Protein AF-A0A671NIQ5-F1 (afdb_monomer)

Foldseek 3Di:
DQQVVLLVLLVVLQVLLVVLVVQLVVLVVVVVVCVVPPDDDPCSVVSNVVSVVSNVSSVVSNVLSVLSNCCVVVVDPVSVVVSVVVVVVVVVVVVVVVVCVVVCPVVCCVVVVVVLVVQLVCCLEPQVPPPVVVVVVLVLCVVVLFDEQAFQVSPCNHPCCVVPVATRCSLADDDPDGHHPVRSVVRPGDHSDPVSVVVVVVVD

pLDDT: mean 78.78, std 14.05, range [35.41, 96.38]

Solvent-accessible surface area (backbone atoms only — not comparable to full-atom values): 10764 Å² total; per-residue (Å²): 108,68,46,60,55,21,44,50,40,20,53,52,11,46,50,40,23,51,50,13,48,49,54,44,49,60,47,55,55,52,48,67,63,44,73,80,44,100,74,78,67,82,65,61,57,59,60,47,52,53,21,53,48,34,31,52,53,9,48,50,36,24,51,53,12,46,40,39,29,52,18,59,74,64,70,34,65,69,42,44,49,50,45,50,51,53,52,51,51,51,52,53,52,50,52,49,51,50,51,49,55,63,67,35,66,82,63,42,57,69,59,46,51,54,51,47,54,52,51,34,48,48,40,21,69,33,29,61,67,35,69,69,60,32,49,53,49,52,50,49,24,62,73,71,61,10,21,44,68,77,32,66,69,35,40,65,80,5,51,37,24,74,73,64,70,33,53,64,60,65,35,31,94,79,64,98,55,84,30,31,71,69,50,30,68,70,40,89,59,49,42,63,37,73,69,59,58,52,56,57,67,74,75,111

Structure (mmCIF, N/CA/C/O backbone):
data_AF-A0A671NIQ5-F1
#
_entry.id   AF-A0A671NIQ5-F1
#
loop_
_atom_site.group_PDB
_atom_site.id
_atom_site.type_symbol
_atom_site.label_atom_id
_atom_site.label_alt_id
_atom_site.label_comp_id
_atom_site.label_asym_id
_atom_site.label_entity_id
_atom_site.label_seq_id
_atom_site.pdbx_PDB_ins_code
_atom_site.Cartn_x
_atom_site.Cartn_y
_atom_site.Cartn_z
_atom_site.occupancy
_atom_site.B_iso_or_equiv
_atom_site.auth_seq_id
_atom_site.auth_comp_id
_atom_site.auth_asym_id
_atom_site.auth_atom_id
_atom_site.pdbx_PDB_model_num
ATOM 1 N N . MET A 1 1 ? -28.231 1.193 12.795 1.00 76.88 1 MET A N 1
ATOM 2 C CA . MET A 1 1 ? -27.163 1.749 11.932 1.00 76.88 1 MET A CA 1
ATOM 3 C C . MET A 1 1 ? -25.766 1.404 12.437 1.00 76.88 1 MET A C 1
ATOM 5 O O . MET A 1 1 ? -25.066 0.707 11.720 1.00 76.88 1 MET A O 1
ATOM 9 N N . MET A 1 2 ? -25.389 1.772 13.672 1.00 80.06 2 MET A N 1
ATOM 10 C CA . MET A 1 2 ? -24.069 1.446 14.257 1.00 80.06 2 MET A CA 1
ATOM 11 C C . MET A 1 2 ? -23.709 -0.050 14.191 1.00 80.06 2 MET A C 1
ATOM 13 O O . MET A 1 2 ? -22.607 -0.390 13.781 1.00 80.06 2 MET A O 1
ATOM 17 N N . PHE A 1 3 ? -24.638 -0.946 14.544 1.00 82.50 3 PHE A N 1
ATOM 18 C CA . PHE A 1 3 ? -24.402 -2.396 14.506 1.00 82.50 3 PHE A CA 1
ATOM 19 C C . PHE A 1 3 ? -24.079 -2.913 13.095 1.00 82.50 3 PHE A C 1
ATOM 21 O O . PHE A 1 3 ? -23.108 -3.632 12.911 1.00 82.50 3 PHE A O 1
ATOM 28 N N . VAL A 1 4 ? -24.858 -2.497 12.090 1.00 87.50 4 VAL A N 1
ATOM 29 C CA . VAL A 1 4 ? -24.679 -2.936 10.697 1.00 87.50 4 VAL A CA 1
ATOM 30 C C . VAL A 1 4 ? -23.349 -2.434 10.140 1.00 87.50 4 VAL A C 1
ATOM 32 O O . VAL A 1 4 ? -22.595 -3.213 9.573 1.00 87.50 4 VAL A O 1
ATOM 35 N N . PHE A 1 5 ? -23.025 -1.157 10.356 1.00 87.62 5 PHE A N 1
ATOM 36 C CA . PHE A 1 5 ? -21.774 -0.567 9.879 1.00 87.62 5 PHE A CA 1
ATOM 37 C C . PHE A 1 5 ? -20.538 -1.225 10.515 1.00 87.62 5 PHE A C 1
ATOM 39 O O . PHE A 1 5 ? -19.637 -1.658 9.802 1.00 87.62 5 PHE A O 1
ATOM 46 N N . ASN A 1 6 ? -20.525 -1.388 11.844 1.00 87.94 6 ASN A N 1
ATOM 47 C CA . ASN A 1 6 ? -19.428 -2.076 12.534 1.00 87.94 6 ASN A CA 1
ATOM 48 C C . ASN A 1 6 ? -19.349 -3.567 12.164 1.00 87.94 6 ASN A C 1
ATOM 50 O O . ASN A 1 6 ? -18.254 -4.119 12.091 1.00 87.94 6 ASN A O 1
ATOM 54 N N . GLY A 1 7 ? -20.488 -4.206 11.877 1.00 89.38 7 GLY A N 1
ATOM 55 C CA . GLY A 1 7 ? -20.540 -5.573 11.360 1.00 89.38 7 GLY A CA 1
ATOM 56 C C . GLY A 1 7 ? -19.896 -5.709 9.978 1.00 89.38 7 GLY A C 1
ATOM 57 O O . GLY A 1 7 ? -19.123 -6.637 9.758 1.00 89.38 7 GLY A O 1
ATOM 58 N N . VAL A 1 8 ? -20.140 -4.761 9.067 1.00 92.88 8 VAL A N 1
ATOM 59 C CA . VAL A 1 8 ? -19.474 -4.730 7.752 1.00 92.88 8 VAL A CA 1
ATOM 60 C C . VAL A 1 8 ? -17.966 -4.531 7.906 1.00 92.88 8 VAL A C 1
ATOM 62 O O . VAL A 1 8 ? -17.203 -5.259 7.278 1.00 92.88 8 VAL A O 1
ATOM 65 N N . ILE A 1 9 ? -17.528 -3.614 8.778 1.00 91.31 9 ILE A N 1
ATOM 66 C CA . ILE A 1 9 ? -16.096 -3.402 9.061 1.00 91.31 9 ILE A CA 1
ATOM 67 C C . ILE A 1 9 ? -15.450 -4.675 9.609 1.00 91.31 9 ILE A C 1
ATOM 69 O O . ILE A 1 9 ? -14.367 -5.048 9.169 1.00 91.31 9 ILE A O 1
ATOM 73 N N . PHE A 1 10 ? -16.120 -5.362 10.535 1.00 94.25 10 PHE A N 1
ATOM 74 C CA . PHE A 1 10 ? -15.639 -6.626 11.082 1.00 94.25 10 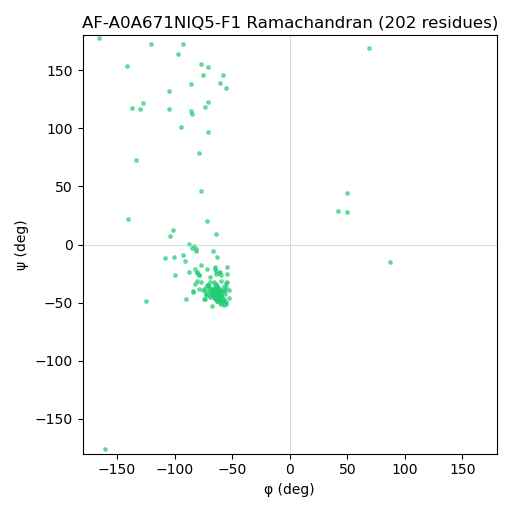PHE A CA 1
ATOM 75 C C . PHE A 1 10 ? -15.455 -7.687 9.989 1.00 94.25 10 PHE A C 1
ATOM 77 O O . PHE A 1 10 ? -14.399 -8.309 9.914 1.00 94.25 10 PHE A O 1
ATOM 84 N N . LEU A 1 11 ? -16.455 -7.868 9.119 1.00 95.00 11 LEU A N 1
ATOM 85 C CA . LEU A 1 11 ? -16.392 -8.850 8.033 1.00 95.00 11 LEU A CA 1
ATOM 86 C C . LEU A 1 11 ? -15.313 -8.502 7.000 1.00 95.00 11 LEU A C 1
ATOM 88 O O . LEU A 1 11 ? -14.564 -9.383 6.583 1.00 95.00 11 LEU A O 1
ATOM 92 N N . ALA A 1 12 ? -15.198 -7.228 6.621 1.00 94.81 12 ALA A N 1
ATOM 93 C CA . ALA A 1 12 ? -14.153 -6.762 5.713 1.00 94.81 12 ALA A CA 1
ATOM 94 C C . ALA A 1 12 ? -12.753 -6.940 6.326 1.00 94.81 12 ALA A C 1
ATOM 96 O O . ALA A 1 12 ? -11.854 -7.453 5.665 1.00 94.81 12 ALA A O 1
ATOM 97 N N . GLY A 1 13 ? -12.580 -6.588 7.604 1.00 95.38 13 GLY A N 1
ATOM 98 C CA . GLY A 1 13 ? -11.336 -6.799 8.343 1.00 95.38 13 GLY A CA 1
ATOM 99 C C . GLY A 1 13 ? -10.946 -8.274 8.414 1.00 95.38 13 GLY A C 1
ATOM 100 O O . GLY A 1 13 ? -9.792 -8.610 8.152 1.00 95.38 13 GLY A O 1
ATOM 101 N N . ALA A 1 14 ? -11.911 -9.159 8.681 1.00 96.00 14 ALA A N 1
ATOM 102 C CA . ALA A 1 14 ? -11.684 -10.599 8.721 1.00 96.00 14 ALA A CA 1
ATOM 103 C C . ALA A 1 14 ? -11.289 -11.154 7.343 1.00 96.00 14 ALA A C 1
ATOM 105 O O . ALA A 1 14 ? -10.392 -11.991 7.258 1.00 96.00 14 ALA A O 1
ATOM 106 N N . ALA A 1 15 ? -11.908 -10.662 6.264 1.00 96.38 15 ALA A N 1
ATOM 107 C CA . ALA A 1 15 ? -11.541 -11.032 4.900 1.00 96.38 15 ALA A CA 1
ATOM 108 C C . ALA A 1 15 ? -10.110 -10.585 4.556 1.00 96.38 15 ALA A C 1
ATOM 110 O O . ALA A 1 15 ? -9.320 -11.392 4.070 1.00 96.38 15 ALA A O 1
ATOM 111 N N . ILE A 1 16 ? -9.744 -9.336 4.867 1.00 94.38 16 ILE A N 1
ATOM 112 C CA . ILE A 1 16 ? -8.382 -8.816 4.650 1.00 94.38 16 ILE A CA 1
ATOM 113 C C . ILE A 1 16 ? -7.361 -9.608 5.473 1.00 94.38 16 ILE A C 1
ATOM 115 O O . ILE A 1 16 ? -6.311 -9.976 4.952 1.00 94.38 16 ILE A O 1
ATOM 119 N N . LEU A 1 17 ? -7.673 -9.915 6.735 1.00 95.00 17 LEU A N 1
ATOM 120 C CA . LEU A 1 17 ? -6.816 -10.724 7.600 1.00 95.00 17 LEU A CA 1
ATOM 121 C C . LEU A 1 17 ? -6.618 -12.134 7.031 1.00 95.00 17 LEU A C 1
ATOM 123 O O . LEU A 1 17 ? -5.492 -12.623 7.004 1.00 95.00 17 LEU A O 1
ATOM 127 N N . ALA A 1 18 ? -7.687 -12.771 6.545 1.00 94.38 18 ALA A N 1
ATOM 128 C CA . ALA A 1 18 ? -7.611 -14.088 5.922 1.00 94.38 18 ALA A CA 1
ATOM 129 C C . ALA A 1 18 ? -6.730 -14.069 4.664 1.00 94.38 18 ALA A C 1
ATOM 131 O O . ALA A 1 18 ? -5.869 -14.934 4.520 1.00 94.38 18 ALA A O 1
ATOM 132 N N . VAL A 1 19 ? -6.884 -13.057 3.802 1.00 91.56 19 VAL A N 1
ATOM 133 C CA . VAL A 1 19 ? -6.019 -12.864 2.626 1.00 91.56 19 VAL A CA 1
ATOM 134 C C . VAL A 1 19 ? -4.569 -12.615 3.048 1.00 91.56 19 VAL A C 1
ATOM 136 O O . VAL A 1 19 ? -3.662 -13.224 2.491 1.00 91.56 19 VAL A O 1
ATOM 139 N N . GLY A 1 20 ? -4.331 -11.781 4.062 1.00 89.88 20 GLY A N 1
ATOM 140 C CA . GLY A 1 20 ? -2.988 -11.520 4.584 1.00 89.88 20 GLY A CA 1
ATOM 141 C C . GLY A 1 20 ? -2.304 -12.782 5.116 1.00 89.88 20 GLY A C 1
ATOM 142 O O . GLY A 1 20 ? -1.141 -13.029 4.801 1.00 89.88 20 GLY A O 1
ATOM 143 N N . ILE A 1 21 ? -3.032 -13.613 5.870 1.00 90.69 21 ILE A N 1
ATOM 144 C CA . ILE A 1 21 ? -2.534 -14.907 6.361 1.00 90.69 21 ILE A CA 1
ATOM 145 C C . ILE A 1 21 ? -2.274 -15.859 5.192 1.00 90.69 21 ILE A C 1
ATOM 147 O O . ILE A 1 21 ? -1.220 -16.487 5.166 1.00 90.69 21 ILE A O 1
ATOM 151 N N . TRP A 1 22 ? -3.190 -15.948 4.223 1.00 89.19 22 TRP A N 1
ATOM 152 C CA . TRP A 1 22 ? -3.015 -16.779 3.029 1.00 89.19 22 TRP A CA 1
ATOM 153 C C . TRP A 1 22 ? -1.716 -16.426 2.297 1.00 89.19 22 TRP A C 1
ATOM 155 O O . TRP A 1 22 ? -0.864 -17.288 2.088 1.00 89.19 22 TRP A O 1
ATOM 165 N N . VAL A 1 23 ? -1.516 -15.134 2.017 1.00 84.56 23 VAL A N 1
ATOM 166 C CA . VAL A 1 23 ? -0.298 -14.616 1.382 1.00 84.56 23 VAL A CA 1
ATOM 167 C C . VAL A 1 23 ? 0.942 -14.910 2.229 1.00 84.56 23 VAL A C 1
ATOM 169 O O . VAL A 1 23 ? 1.976 -15.267 1.678 1.00 84.56 23 VAL A O 1
ATOM 172 N N . ALA A 1 24 ? 0.877 -14.795 3.558 1.00 83.31 24 ALA A N 1
ATOM 173 C CA . ALA A 1 24 ? 2.018 -15.115 4.416 1.00 83.31 24 ALA A CA 1
ATOM 174 C C . ALA A 1 24 ? 2.367 -16.618 4.401 1.00 83.31 24 ALA A C 1
ATOM 176 O O . ALA A 1 24 ? 3.545 -16.976 4.376 1.00 83.31 24 ALA A O 1
ATOM 177 N N . VAL A 1 25 ? 1.364 -17.500 4.384 1.00 83.81 25 VAL A N 1
ATOM 178 C CA . VAL A 1 25 ? 1.549 -18.961 4.426 1.00 83.81 25 VAL A CA 1
ATOM 179 C C . VAL A 1 25 ? 2.088 -19.519 3.110 1.00 83.81 25 VAL A C 1
ATOM 181 O O . VAL A 1 25 ? 3.015 -20.333 3.146 1.00 83.81 25 VAL A O 1
ATOM 184 N N . ASP A 1 26 ? 1.577 -19.063 1.960 1.00 79.81 26 ASP A N 1
ATOM 185 C CA . ASP A 1 26 ? 2.106 -19.456 0.638 1.00 79.81 26 ASP A CA 1
ATOM 186 C C . ASP A 1 26 ? 3.619 -19.180 0.543 1.00 79.81 26 ASP A C 1
ATOM 188 O O . ASP A 1 26 ? 4.389 -19.927 -0.058 1.00 79.81 26 ASP A O 1
ATOM 192 N N . ARG A 1 27 ? 4.078 -18.130 1.227 1.00 70.12 27 ARG A N 1
ATOM 193 C CA . ARG A 1 27 ? 5.466 -17.664 1.189 1.00 70.12 27 ARG A CA 1
ATOM 194 C C . ARG A 1 27 ? 6.371 -18.426 2.148 1.00 70.12 27 ARG A C 1
ATOM 196 O O . ARG A 1 27 ? 7.484 -18.769 1.763 1.00 70.12 27 ARG A O 1
ATOM 203 N N . VAL A 1 28 ? 5.900 -18.743 3.357 1.00 68.38 28 VAL A N 1
ATOM 204 C CA . VAL A 1 28 ? 6.611 -19.659 4.273 1.00 68.38 28 VAL A CA 1
ATOM 205 C C . VAL A 1 28 ? 6.789 -21.029 3.618 1.00 68.38 28 VAL A C 1
ATOM 207 O O . VAL A 1 28 ? 7.852 -21.634 3.728 1.00 68.38 28 VAL A O 1
ATOM 210 N N . SER A 1 29 ? 5.772 -21.480 2.881 1.00 70.75 29 SER A N 1
ATOM 211 C CA . SER A 1 29 ? 5.828 -22.736 2.134 1.00 70.75 29 SER A CA 1
ATOM 212 C C . SER A 1 29 ? 6.889 -22.680 1.030 1.00 70.75 29 SER A C 1
ATOM 214 O O . SER A 1 29 ? 7.706 -23.590 0.942 1.00 70.75 29 SER A O 1
ATOM 216 N N . LEU A 1 30 ? 6.951 -21.593 0.248 1.00 65.06 30 LEU A N 1
ATOM 217 C CA . LEU A 1 30 ? 7.994 -21.395 -0.772 1.00 65.06 30 LEU A CA 1
ATOM 218 C C . LEU A 1 30 ? 9.411 -21.283 -0.187 1.00 65.06 30 LEU A C 1
ATOM 220 O O . LEU A 1 30 ? 10.340 -21.875 -0.733 1.00 65.06 30 LEU A O 1
ATOM 224 N N . LEU A 1 31 ? 9.585 -20.576 0.933 1.00 64.12 31 LEU A N 1
ATOM 225 C CA . LEU A 1 31 ? 10.877 -20.460 1.621 1.00 64.12 31 LEU A CA 1
ATOM 226 C C . LEU A 1 31 ? 11.393 -21.816 2.114 1.00 64.12 31 LEU A C 1
ATOM 228 O O . LEU A 1 31 ? 12.568 -22.112 1.930 1.00 64.12 31 LEU A O 1
ATOM 232 N N . GLY A 1 32 ? 10.518 -22.666 2.660 1.00 62.81 32 GLY A N 1
ATOM 233 C CA . GLY A 1 32 ? 10.894 -24.009 3.112 1.00 62.81 32 GLY A CA 1
ATOM 234 C C . GLY A 1 32 ? 11.370 -24.941 1.989 1.00 62.81 32 GLY A C 1
ATOM 235 O O . GLY A 1 32 ? 12.153 -25.852 2.248 1.00 62.81 32 GLY A O 1
ATOM 236 N N . PHE A 1 33 ? 10.943 -24.709 0.741 1.00 61.59 33 PHE A N 1
ATOM 237 C CA . PHE A 1 33 ? 11.470 -25.415 -0.433 1.00 61.59 33 PHE A CA 1
ATOM 238 C C . PHE A 1 33 ? 12.786 -24.812 -0.948 1.00 61.59 33 PHE A C 1
ATOM 240 O O . PHE A 1 33 ? 13.643 -25.552 -1.428 1.00 61.59 33 PHE A O 1
ATOM 247 N N . LEU A 1 34 ? 12.957 -23.490 -0.845 1.00 56.84 34 LEU A N 1
ATOM 248 C CA . LEU A 1 34 ? 14.150 -22.779 -1.317 1.00 56.84 34 LEU A CA 1
ATOM 249 C C . LEU A 1 34 ? 15.338 -22.857 -0.350 1.00 56.84 34 LEU A C 1
ATOM 251 O O . LEU A 1 34 ? 16.467 -22.781 -0.809 1.00 56.84 34 LEU A O 1
ATOM 255 N N . GLU A 1 35 ? 15.127 -23.091 0.949 1.00 56.69 35 GLU A N 1
ATOM 256 C CA . GLU A 1 35 ? 16.208 -23.279 1.940 1.00 56.69 35 GLU A CA 1
ATOM 257 C C . GLU A 1 35 ? 17.081 -24.528 1.659 1.00 56.69 35 GLU A C 1
ATOM 259 O O . GLU A 1 35 ? 18.145 -24.702 2.245 1.00 56.69 35 GLU A O 1
ATOM 264 N N . HIS A 1 36 ? 16.662 -25.396 0.730 1.00 57.75 36 HIS A N 1
ATOM 265 C CA . HIS A 1 36 ? 17.474 -26.501 0.204 1.00 57.75 36 HIS A CA 1
ATOM 266 C C . HIS A 1 36 ? 18.436 -26.094 -0.933 1.00 57.75 36 HIS A C 1
ATOM 268 O O . HIS A 1 36 ? 19.175 -26.944 -1.430 1.00 57.75 36 HIS A O 1
ATOM 274 N N . ILE A 1 37 ? 18.430 -24.826 -1.357 1.00 55.53 37 ILE A N 1
ATOM 275 C CA . ILE A 1 37 ? 19.291 -24.257 -2.402 1.00 55.53 37 ILE A CA 1
ATOM 276 C C . ILE A 1 37 ? 19.965 -23.003 -1.808 1.00 55.53 37 ILE A C 1
ATOM 278 O O . ILE A 1 37 ? 19.287 -22.087 -1.36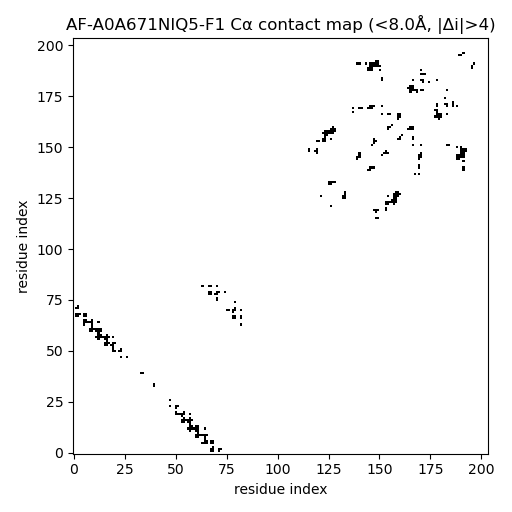1 1.00 55.53 37 ILE A O 1
ATOM 282 N N . GLU A 1 38 ? 21.298 -22.966 -1.777 1.00 45.56 38 GLU A N 1
ATOM 283 C CA . GLU A 1 38 ? 22.146 -22.059 -0.968 1.00 45.56 38 GLU A CA 1
ATOM 284 C C . GLU A 1 38 ? 22.069 -20.536 -1.261 1.00 45.56 38 GLU A C 1
ATOM 286 O O . GLU A 1 38 ? 22.831 -19.772 -0.677 1.00 45.56 38 GLU A O 1
ATOM 291 N N . ASP A 1 39 ? 21.129 -20.053 -2.078 1.00 50.97 39 ASP A N 1
ATOM 292 C CA . ASP A 1 39 ? 21.060 -18.652 -2.524 1.00 50.97 39 ASP A CA 1
ATOM 293 C C . ASP A 1 39 ? 19.636 -18.077 -2.405 1.00 50.97 39 ASP A C 1
ATOM 295 O O . ASP A 1 39 ? 18.930 -17.871 -3.394 1.00 50.97 39 ASP A O 1
ATOM 299 N N . ALA A 1 40 ? 19.177 -17.812 -1.178 1.00 52.97 40 ALA A N 1
ATOM 300 C CA . ALA A 1 40 ? 17.892 -17.146 -0.954 1.00 52.97 40 ALA A CA 1
ATOM 301 C C . ALA A 1 40 ? 17.963 -15.651 -1.358 1.00 52.97 40 ALA A C 1
ATOM 303 O O . ALA A 1 40 ? 18.774 -14.909 -0.794 1.00 52.97 40 ALA A O 1
ATOM 304 N N . PRO A 1 41 ? 17.110 -15.165 -2.285 1.00 54.84 41 PRO A N 1
ATOM 305 C CA . PRO A 1 41 ? 17.164 -13.781 -2.741 1.00 54.84 41 PRO A CA 1
ATOM 306 C C . PRO A 1 41 ? 16.576 -12.795 -1.706 1.00 54.84 41 PRO A C 1
ATOM 308 O O . PRO A 1 41 ? 15.579 -13.099 -1.039 1.00 54.84 41 PRO A O 1
ATOM 311 N N . PRO A 1 42 ? 17.129 -11.569 -1.602 1.00 53.62 42 PRO A N 1
ATOM 312 C CA . PRO A 1 42 ? 16.675 -10.511 -0.684 1.00 53.62 42 PRO A CA 1
ATOM 313 C C . PRO A 1 42 ? 15.271 -9.954 -1.002 1.00 53.62 42 PRO A C 1
ATOM 315 O O . PRO A 1 42 ? 14.722 -9.151 -0.246 1.00 53.62 42 PRO A O 1
ATOM 318 N N . GLU A 1 43 ? 14.666 -10.387 -2.103 1.00 51.75 43 GLU A N 1
ATOM 319 C CA . GLU A 1 43 ? 13.421 -9.852 -2.667 1.00 51.75 43 GLU A CA 1
ATOM 320 C C . GLU A 1 43 ? 12.173 -10.423 -1.982 1.00 51.75 43 GLU A C 1
ATOM 322 O O . GLU A 1 43 ? 11.131 -9.763 -1.893 1.00 51.75 43 GLU A O 1
ATOM 327 N N . LEU A 1 44 ? 12.301 -11.586 -1.328 1.00 52.25 44 LEU A N 1
ATOM 328 C CA . LEU A 1 44 ? 11.221 -12.134 -0.511 1.00 52.25 44 LEU A CA 1
ATOM 329 C C . LEU A 1 44 ? 10.880 -11.253 0.705 1.00 52.25 44 LEU A C 1
ATOM 331 O O . LEU A 1 44 ? 9.741 -11.296 1.185 1.00 52.25 44 LEU A O 1
ATOM 335 N N . ALA A 1 45 ? 11.804 -10.409 1.168 1.00 54.44 45 ALA A N 1
ATOM 336 C CA . ALA A 1 45 ? 11.535 -9.469 2.253 1.00 54.44 45 ALA A CA 1
ATOM 337 C C . ALA A 1 45 ? 10.469 -8.421 1.871 1.00 54.44 45 ALA A C 1
ATOM 339 O O . ALA A 1 45 ? 9.656 -8.034 2.711 1.00 54.44 45 ALA A O 1
ATOM 340 N N . GLN A 1 46 ? 10.404 -7.996 0.603 1.00 54.19 46 GLN A N 1
ATOM 341 C CA . GLN A 1 46 ? 9.486 -6.929 0.185 1.00 54.19 46 GLN A CA 1
ATOM 342 C C . GLN A 1 46 ? 8.027 -7.394 0.135 1.00 54.19 46 GLN A C 1
ATOM 344 O O . GLN A 1 46 ? 7.153 -6.745 0.713 1.00 54.19 46 GLN A O 1
ATOM 349 N N . LEU A 1 47 ? 7.745 -8.553 -0.469 1.00 56.31 47 LEU A N 1
ATOM 350 C CA . LEU A 1 47 ? 6.387 -9.105 -0.443 1.00 56.31 47 LEU A CA 1
ATOM 351 C C . LEU A 1 47 ? 5.989 -9.583 0.967 1.00 56.31 47 LEU A C 1
ATOM 353 O O . LEU A 1 47 ? 4.803 -9.608 1.297 1.00 56.31 47 LEU A O 1
ATOM 357 N N . ALA A 1 48 ? 6.952 -9.992 1.809 1.00 61.38 48 ALA A N 1
ATOM 358 C CA . ALA A 1 48 ? 6.672 -10.340 3.206 1.00 61.38 48 ALA A CA 1
ATOM 359 C C . ALA A 1 48 ? 6.146 -9.120 3.970 1.00 61.38 48 ALA A C 1
ATOM 361 O O . ALA A 1 48 ? 5.131 -9.221 4.659 1.00 61.38 48 ALA A O 1
ATOM 362 N N . ASN A 1 49 ? 6.753 -7.949 3.759 1.00 68.94 49 ASN A N 1
ATOM 363 C CA . ASN A 1 49 ? 6.270 -6.705 4.350 1.00 68.94 49 ASN A CA 1
ATOM 364 C C . ASN A 1 49 ? 4.809 -6.423 3.977 1.00 68.94 49 ASN A C 1
ATOM 366 O O . ASN A 1 49 ? 4.024 -6.073 4.853 1.00 68.94 49 ASN A O 1
ATOM 370 N N . VAL A 1 50 ? 4.409 -6.635 2.719 1.00 76.94 50 VAL A N 1
ATOM 371 C CA . VAL A 1 50 ? 3.016 -6.417 2.288 1.00 76.94 50 VAL A CA 1
ATOM 372 C C . VAL A 1 50 ? 2.054 -7.382 2.990 1.00 76.94 50 VAL A C 1
ATOM 374 O O . VAL A 1 50 ? 1.047 -6.939 3.542 1.00 76.94 50 VAL A O 1
ATOM 377 N N . GLY A 1 51 ? 2.378 -8.678 3.052 1.00 83.94 51 GLY A N 1
ATOM 378 C CA . GLY A 1 51 ? 1.559 -9.669 3.763 1.00 83.94 51 GLY A CA 1
ATOM 379 C C . GLY A 1 51 ? 1.387 -9.342 5.251 1.00 83.94 51 GLY A C 1
ATOM 380 O O . GLY A 1 51 ? 0.264 -9.336 5.759 1.00 83.94 51 GLY A O 1
ATOM 381 N N . TYR A 1 52 ? 2.472 -8.979 5.943 1.00 85.50 52 TYR A N 1
ATOM 382 C CA . TYR A 1 52 ? 2.413 -8.571 7.351 1.00 85.50 52 TYR A CA 1
ATOM 383 C C . TYR A 1 52 ? 1.627 -7.273 7.566 1.00 85.50 52 TYR A C 1
ATOM 385 O O . TYR A 1 52 ? 0.916 -7.159 8.567 1.00 85.50 52 TYR A O 1
ATOM 393 N N . LEU A 1 53 ? 1.692 -6.318 6.631 1.00 87.31 53 LEU A N 1
ATOM 394 C CA . LEU A 1 53 ? 0.855 -5.117 6.675 1.00 87.31 53 LEU A CA 1
ATOM 395 C C . LEU A 1 53 ? -0.632 -5.459 6.531 1.00 87.31 53 LEU A C 1
ATOM 397 O O . LEU A 1 53 ? -1.438 -4.958 7.316 1.00 87.31 53 LEU A O 1
ATOM 401 N N . LEU A 1 54 ? -1.002 -6.345 5.598 1.00 88.12 54 LEU A N 1
ATOM 402 C CA . LEU A 1 54 ? -2.387 -6.816 5.453 1.00 88.12 54 LEU A CA 1
ATOM 403 C C . LEU A 1 54 ? -2.879 -7.517 6.725 1.00 88.12 54 LEU A C 1
ATOM 405 O O . LEU A 1 54 ? -3.999 -7.263 7.165 1.00 88.12 54 LEU A O 1
ATOM 409 N N . ILE A 1 55 ? -2.039 -8.350 7.346 1.00 93.12 55 ILE A N 1
ATOM 410 C CA . ILE A 1 55 ? -2.354 -8.997 8.627 1.00 93.12 55 ILE A CA 1
ATOM 411 C C . ILE A 1 55 ? -2.568 -7.946 9.721 1.00 93.12 55 ILE A C 1
ATOM 413 O O . ILE A 1 55 ? -3.572 -7.999 10.429 1.00 93.12 55 ILE A O 1
ATOM 417 N N . GLY A 1 56 ? -1.661 -6.974 9.849 1.00 92.75 56 GLY A N 1
ATOM 418 C CA . GLY A 1 56 ? -1.755 -5.920 10.860 1.00 92.75 56 GLY A CA 1
ATOM 419 C C . GLY A 1 56 ? -3.023 -5.076 10.714 1.00 92.75 56 GLY A C 1
ATOM 420 O O . GLY A 1 56 ? -3.785 -4.928 11.672 1.00 92.75 56 GLY A O 1
ATOM 421 N N . VAL A 1 57 ? -3.288 -4.577 9.503 1.00 92.88 57 VAL A N 1
ATOM 422 C CA . VAL A 1 57 ? -4.481 -3.772 9.199 1.00 92.88 57 VAL A CA 1
ATOM 423 C C . VAL A 1 57 ? -5.755 -4.603 9.360 1.00 92.88 57 VAL A C 1
ATOM 425 O O . VAL A 1 57 ? -6.695 -4.160 10.020 1.00 92.88 57 VAL A O 1
ATOM 428 N N . GLY A 1 58 ? -5.788 -5.826 8.825 1.00 94.56 58 GLY A N 1
ATOM 429 C CA . GLY A 1 58 ? -6.938 -6.726 8.933 1.00 94.56 58 GLY A CA 1
ATOM 430 C C . GLY A 1 58 ? -7.271 -7.087 10.382 1.00 94.56 58 GLY A C 1
ATOM 431 O O . GLY A 1 58 ? -8.433 -7.007 10.790 1.00 94.56 58 GLY A O 1
ATOM 432 N N . ALA A 1 59 ? -6.264 -7.408 11.198 1.00 95.25 59 ALA A N 1
ATOM 433 C CA . ALA A 1 59 ? -6.443 -7.695 12.620 1.00 95.25 59 ALA A CA 1
ATOM 434 C C . ALA A 1 59 ? -6.974 -6.475 13.384 1.00 95.25 59 ALA A C 1
ATOM 436 O O . ALA A 1 59 ? -7.907 -6.603 14.181 1.00 95.25 59 ALA A O 1
ATOM 437 N N . PHE A 1 60 ? -6.434 -5.286 13.104 1.00 93.38 60 PHE A N 1
ATOM 438 C CA . PHE A 1 60 ? -6.897 -4.041 13.708 1.00 93.38 60 PHE A CA 1
ATOM 439 C C . PHE A 1 60 ? -8.363 -3.738 13.360 1.00 93.38 60 PHE A C 1
ATOM 441 O O . PHE A 1 60 ? -9.171 -3.498 14.260 1.00 93.38 60 PHE A O 1
ATOM 448 N N . LEU A 1 61 ? -8.737 -3.821 12.078 1.00 93.31 61 LEU A N 1
ATOM 449 C CA . LEU A 1 61 ? -10.116 -3.606 11.619 1.00 93.31 61 LEU A CA 1
ATOM 450 C C . LEU A 1 61 ? -11.089 -4.629 12.217 1.00 93.31 61 LEU A C 1
ATOM 452 O O . LEU A 1 61 ? -12.184 -4.264 12.649 1.00 93.31 61 LEU A O 1
ATOM 456 N N . THR A 1 62 ? -10.672 -5.894 12.305 1.00 94.19 62 THR A N 1
ATOM 457 C CA . THR A 1 62 ? -11.459 -6.961 12.939 1.00 94.19 62 THR A CA 1
ATOM 458 C C . THR A 1 62 ? -11.681 -6.665 14.425 1.00 94.19 62 THR A C 1
ATOM 460 O O . THR A 1 62 ? -12.807 -6.763 14.911 1.00 94.19 62 THR A O 1
ATOM 463 N N . LEU A 1 63 ? -10.644 -6.242 15.156 1.00 91.44 63 LEU A N 1
ATOM 464 C CA . LEU A 1 63 ? -10.752 -5.900 16.577 1.00 91.44 63 LEU A CA 1
ATOM 465 C C . LEU A 1 63 ? -11.691 -4.706 16.800 1.00 91.44 63 LEU A C 1
ATOM 467 O O . LEU A 1 63 ? -12.595 -4.779 17.633 1.00 91.44 63 LEU A O 1
ATOM 471 N N . VAL A 1 64 ? -11.510 -3.623 16.041 1.00 90.19 64 VAL A N 1
ATOM 472 C CA . VAL A 1 64 ? -12.341 -2.414 16.147 1.00 90.19 64 VAL A CA 1
ATOM 473 C C . VAL A 1 64 ? -13.798 -2.717 15.784 1.00 90.19 64 VAL A C 1
ATOM 475 O O . VAL A 1 64 ? -14.704 -2.325 16.524 1.00 90.19 64 VAL A O 1
ATOM 478 N N . GLY A 1 65 ? -14.034 -3.476 14.710 1.00 89.38 65 GLY A N 1
ATOM 479 C CA . GLY A 1 65 ? -15.372 -3.909 14.303 1.00 89.38 65 GLY A CA 1
ATOM 480 C C . GLY A 1 65 ? -16.048 -4.806 15.345 1.00 89.38 65 GLY A C 1
ATOM 481 O O . GLY A 1 65 ? -17.228 -4.617 15.650 1.00 89.38 65 GLY A O 1
ATOM 482 N N . PHE A 1 66 ? -15.300 -5.726 15.963 1.00 87.94 66 PHE A N 1
ATOM 483 C CA . PHE A 1 66 ? -15.799 -6.570 17.052 1.00 87.94 66 PHE A CA 1
ATOM 484 C C . PHE A 1 66 ? -16.184 -5.740 18.283 1.00 87.94 66 PHE A C 1
ATOM 486 O O . PHE A 1 66 ? -17.280 -5.910 18.825 1.00 87.94 66 PHE A O 1
ATOM 493 N N . LEU A 1 67 ? -15.326 -4.797 18.694 1.00 86.75 67 LEU A N 1
ATOM 494 C CA . LEU A 1 67 ? -15.610 -3.888 19.806 1.00 86.75 67 LEU A CA 1
ATOM 495 C C . LEU A 1 67 ? -16.854 -3.028 19.535 1.00 86.75 67 LEU A C 1
ATOM 497 O O . LEU A 1 67 ? -17.701 -2.889 20.419 1.00 86.75 67 LEU A O 1
ATOM 501 N N . GLY A 1 68 ? -17.011 -2.511 18.314 1.00 84.81 68 GLY A N 1
ATOM 502 C CA . GLY A 1 68 ? -18.185 -1.731 17.912 1.00 84.81 68 GLY A CA 1
ATOM 503 C C . GLY A 1 68 ? -19.476 -2.558 17.870 1.00 84.81 68 GLY A C 1
ATOM 504 O O . GLY A 1 68 ? -20.520 -2.115 18.353 1.00 84.81 68 GLY A O 1
ATOM 505 N N . CYS A 1 69 ? -19.410 -3.787 17.352 1.00 82.94 69 CYS A N 1
ATOM 506 C CA . CYS A 1 69 ? -20.546 -4.704 17.262 1.00 82.94 69 CYS A CA 1
ATOM 507 C C . CYS A 1 69 ? -21.012 -5.172 18.653 1.00 82.94 69 CYS A C 1
ATOM 509 O O . CYS A 1 69 ? -22.174 -4.988 19.024 1.00 82.94 69 CYS A O 1
ATOM 511 N N . CYS A 1 70 ? -20.098 -5.697 19.472 1.00 82.06 70 CYS A N 1
ATOM 512 C CA . CYS A 1 70 ? -20.412 -6.144 20.828 1.00 82.06 70 CYS A CA 1
ATOM 513 C C . CYS A 1 70 ? -20.745 -4.978 21.775 1.00 82.06 70 CYS A C 1
ATOM 515 O O . CYS A 1 70 ? -21.603 -5.138 22.642 1.00 82.06 70 CYS A O 1
ATOM 517 N N . GLY A 1 71 ? -20.137 -3.800 21.594 1.00 81.62 71 GLY A N 1
ATOM 518 C CA . GLY A 1 71 ? -20.482 -2.592 22.347 1.00 81.62 71 GLY A CA 1
ATOM 519 C C . GLY A 1 71 ? -21.915 -2.128 22.081 1.00 81.62 71 GLY A C 1
ATOM 520 O O . GLY A 1 71 ? -22.617 -1.754 23.021 1.00 81.62 71 GLY A O 1
ATOM 521 N N . ALA A 1 72 ? -22.375 -2.234 20.828 1.00 80.44 72 ALA A N 1
ATOM 522 C CA . ALA A 1 72 ? -23.752 -1.930 20.446 1.00 80.44 72 ALA A CA 1
ATOM 523 C C . ALA A 1 72 ? -24.761 -2.965 20.976 1.00 80.44 72 ALA A C 1
ATOM 525 O O . ALA A 1 72 ? -25.837 -2.579 21.420 1.00 80.44 72 ALA A O 1
ATOM 526 N N . VAL A 1 73 ? -24.423 -4.262 20.961 1.00 79.12 73 VAL A N 1
ATOM 527 C CA . VAL A 1 73 ? -25.323 -5.333 21.442 1.00 79.12 73 VAL A CA 1
ATOM 528 C C . VAL A 1 73 ? -25.437 -5.350 22.965 1.00 79.12 73 VAL A C 1
ATOM 530 O O . VAL A 1 73 ? -26.515 -5.583 23.503 1.00 79.12 73 VAL A O 1
ATOM 533 N N . LYS A 1 74 ? -24.327 -5.131 23.677 1.00 79.00 74 LYS A N 1
ATOM 534 C CA . LYS A 1 74 ? -24.268 -5.274 25.139 1.00 79.00 74 LYS A CA 1
ATOM 535 C C . LYS A 1 74 ? -24.655 -3.992 25.892 1.00 79.00 74 LYS A C 1
ATOM 537 O O . LYS A 1 74 ? -24.538 -3.979 27.115 1.00 79.00 74 LYS A O 1
ATOM 542 N N . GLU A 1 75 ? -25.008 -2.918 25.171 1.00 78.00 75 GLU A N 1
ATOM 543 C CA . GLU A 1 75 ? -25.250 -1.548 25.676 1.00 78.00 75 GLU A CA 1
ATOM 544 C C . GLU A 1 75 ? -24.220 -1.084 26.728 1.00 78.00 75 GLU A C 1
ATOM 546 O O . GLU A 1 75 ? -24.489 -0.282 27.627 1.00 78.00 75 GLU A O 1
ATOM 551 N N . SER A 1 76 ? -22.995 -1.610 26.643 1.00 78.00 76 SER A N 1
ATOM 552 C CA . SER A 1 76 ? -21.991 -1.397 27.673 1.00 78.00 76 SER A CA 1
ATOM 553 C C . SER A 1 76 ? -21.278 -0.082 27.417 1.00 78.00 76 SER A C 1
ATOM 555 O O . SER A 1 76 ? -20.492 0.046 26.476 1.00 78.00 76 SER A O 1
ATOM 557 N N . LYS A 1 77 ? -21.502 0.887 28.308 1.00 79.44 77 LYS A N 1
ATOM 558 C CA . LYS A 1 77 ? -20.858 2.207 28.250 1.00 79.44 77 LYS A CA 1
ATOM 559 C C . LYS A 1 77 ? -19.334 2.114 28.163 1.00 79.44 77 LYS A C 1
ATOM 561 O O . LYS A 1 77 ? -18.740 2.863 27.406 1.00 79.44 77 LYS A O 1
ATOM 566 N N . CYS A 1 78 ? -18.710 1.179 28.884 1.00 78.69 78 CYS A N 1
ATOM 567 C CA . CYS A 1 78 ? -17.253 1.002 28.874 1.00 78.69 78 CYS A CA 1
ATOM 568 C C . CYS A 1 78 ? -16.728 0.593 27.485 1.00 78.69 78 CYS A C 1
ATOM 570 O O . CYS A 1 78 ? -15.732 1.124 27.006 1.00 78.69 78 CYS A O 1
ATOM 572 N N . MET A 1 79 ? -17.449 -0.301 26.807 1.00 77.38 79 MET A N 1
ATOM 573 C CA . MET A 1 79 ? -17.072 -0.832 25.496 1.00 77.38 79 MET A CA 1
ATOM 574 C C . MET A 1 79 ? -17.344 0.164 24.358 1.00 77.38 79 MET A C 1
ATOM 576 O O . MET A 1 79 ? -16.596 0.237 23.388 1.00 77.38 79 MET A O 1
ATOM 580 N N . LEU A 1 80 ? -18.389 0.981 24.502 1.00 80.12 80 LEU A N 1
ATOM 581 C CA . LEU A 1 80 ? -18.651 2.094 23.593 1.00 80.12 80 LEU A CA 1
ATOM 582 C C . LEU A 1 80 ? -17.616 3.223 23.770 1.00 80.12 80 LEU A C 1
ATOM 584 O O . LEU A 1 80 ? -17.189 3.833 22.792 1.00 80.12 80 LEU A O 1
ATOM 588 N N . LEU A 1 81 ? -17.178 3.477 25.010 1.00 84.62 81 LEU A N 1
ATOM 589 C CA . LEU A 1 81 ? -16.173 4.494 25.329 1.00 84.62 81 LEU A CA 1
ATOM 590 C C . LEU A 1 81 ? -14.770 4.098 24.849 1.00 84.62 81 LEU A C 1
ATOM 592 O O . LEU A 1 81 ? -14.023 4.960 24.383 1.00 84.62 81 LEU A O 1
ATOM 596 N N . SER A 1 82 ? -14.416 2.809 24.910 1.00 84.06 82 SER A N 1
ATOM 597 C CA . SER A 1 82 ? -13.156 2.320 24.338 1.00 84.06 82 SER A CA 1
ATOM 598 C C . SER A 1 82 ? -13.150 2.448 22.814 1.00 84.06 82 SER A C 1
ATOM 600 O O . SER A 1 82 ? -12.181 2.965 22.263 1.00 84.06 82 SER A O 1
ATOM 602 N N . PHE A 1 83 ? -14.248 2.083 22.142 1.00 84.94 83 PHE A N 1
ATOM 603 C CA . PHE A 1 83 ? -14.409 2.295 20.700 1.00 84.94 83 PHE A CA 1
ATOM 604 C C . PHE A 1 83 ? -14.252 3.775 20.325 1.00 84.94 83 PHE A C 1
ATOM 606 O O . PHE A 1 83 ? -13.461 4.108 19.444 1.00 84.94 83 PHE A O 1
ATOM 613 N N . PHE A 1 84 ? -14.936 4.673 21.040 1.00 87.12 84 PHE A N 1
ATOM 614 C CA . PHE A 1 84 ? -14.825 6.114 20.807 1.00 87.12 84 PHE A CA 1
ATOM 615 C C . PHE A 1 84 ? -13.392 6.628 21.000 1.00 87.12 84 PHE A C 1
ATOM 617 O O . PHE A 1 84 ? -12.892 7.382 20.170 1.00 87.12 84 PHE A O 1
ATOM 624 N N . THR A 1 85 ? -12.711 6.184 22.059 1.00 89.88 85 THR A N 1
ATOM 625 C CA . THR A 1 85 ? -11.314 6.559 22.326 1.00 89.88 85 THR A CA 1
ATOM 626 C C . THR A 1 85 ? -10.383 6.115 21.197 1.00 89.88 85 THR A C 1
ATOM 628 O O . THR A 1 85 ? -9.551 6.904 20.755 1.00 89.88 85 THR A O 1
ATOM 631 N N . VAL A 1 86 ? -10.533 4.885 20.694 1.00 88.56 86 VAL A N 1
ATOM 632 C CA . VAL A 1 86 ? -9.720 4.381 19.573 1.00 88.56 86 VAL A CA 1
ATOM 633 C C . VAL A 1 86 ? -9.951 5.218 18.316 1.00 88.56 86 VAL A C 1
ATOM 635 O O . VAL A 1 86 ? -8.984 5.661 17.701 1.00 88.56 86 VAL A O 1
ATOM 638 N N . VAL A 1 87 ? -11.209 5.500 17.966 1.00 88.25 87 VAL A N 1
ATOM 639 C CA . VAL A 1 87 ? -11.543 6.331 16.796 1.00 88.25 87 VAL A CA 1
ATOM 640 C C . VAL A 1 87 ? -10.989 7.751 16.938 1.00 88.25 87 VAL A C 1
ATOM 642 O O . VAL A 1 87 ? -10.457 8.299 15.977 1.00 88.25 87 VAL A O 1
ATOM 645 N N . LEU A 1 88 ? -11.050 8.333 18.138 1.00 92.56 88 LEU A N 1
ATOM 646 C CA . LEU A 1 88 ? -10.491 9.657 18.409 1.00 92.56 88 LEU A CA 1
ATOM 647 C C . LEU A 1 88 ? -8.969 9.683 18.216 1.00 92.56 88 LEU A C 1
ATOM 649 O O . LEU A 1 88 ? -8.449 10.623 17.621 1.00 92.56 88 LEU A O 1
ATOM 653 N N . ILE A 1 89 ? -8.253 8.651 18.670 1.00 93.44 89 ILE A N 1
ATOM 654 C CA . ILE A 1 89 ? -6.802 8.542 18.458 1.00 93.44 89 ILE A CA 1
ATOM 655 C C . ILE A 1 89 ? -6.481 8.433 16.964 1.00 93.44 89 ILE A C 1
ATOM 657 O O . ILE A 1 89 ? -5.593 9.143 16.495 1.00 93.44 89 ILE A O 1
ATOM 661 N N . ILE A 1 90 ? -7.216 7.603 16.211 1.00 91.12 90 ILE A N 1
ATOM 662 C CA . ILE A 1 90 ? -7.043 7.487 14.751 1.00 91.12 90 ILE A CA 1
ATOM 663 C C . ILE A 1 90 ? -7.228 8.854 14.090 1.00 91.12 90 ILE A C 1
ATOM 665 O O . ILE A 1 90 ? -6.376 9.265 13.311 1.00 91.12 90 ILE A O 1
ATOM 669 N N . PHE A 1 91 ? -8.283 9.586 14.454 1.00 92.75 91 PHE A N 1
ATOM 670 C CA . PHE A 1 91 ? -8.552 10.915 13.907 1.00 92.75 91 PHE A CA 1
ATOM 671 C C . PHE A 1 91 ? -7.409 11.903 14.181 1.00 92.75 91 PHE A C 1
ATOM 673 O O . PHE A 1 91 ? -6.990 12.631 13.286 1.00 92.75 91 PHE A O 1
ATOM 680 N N . LEU A 1 92 ? -6.854 11.916 15.398 1.00 96.25 92 LEU A N 1
ATOM 681 C CA . LEU A 1 92 ? -5.713 12.779 15.723 1.00 96.25 92 LEU A CA 1
ATOM 682 C C . LEU A 1 92 ? -4.458 12.412 14.920 1.00 96.25 92 LEU A C 1
ATOM 684 O O . LEU A 1 92 ? -3.751 13.306 14.454 1.00 96.25 92 LEU A O 1
ATOM 688 N N . VAL A 1 93 ? -4.191 11.115 14.744 1.00 93.75 93 VAL A N 1
ATOM 689 C CA . VAL A 1 93 ? -3.075 10.629 13.920 1.00 93.75 93 VAL A CA 1
ATOM 690 C C . VAL A 1 93 ? -3.278 11.009 12.454 1.00 93.75 93 VAL A C 1
ATOM 692 O O . VAL A 1 93 ? -2.336 11.473 11.821 1.00 93.75 93 VAL A O 1
ATOM 695 N N . GLU A 1 94 ? -4.492 10.872 11.9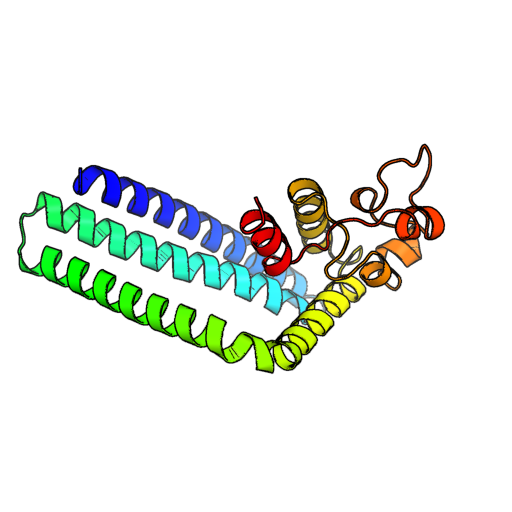25 1.00 88.88 94 GLU A N 1
ATOM 696 C CA . GLU A 1 94 ? -4.830 11.226 10.545 1.00 88.88 94 GLU A CA 1
ATOM 697 C C . GLU A 1 94 ? -4.682 12.731 10.293 1.00 88.88 94 GLU A C 1
ATOM 699 O O . GLU A 1 94 ? -4.073 13.131 9.302 1.00 88.88 94 GLU A O 1
ATOM 704 N N . VAL A 1 95 ? -5.136 13.575 11.225 1.00 94.12 95 VAL A N 1
ATOM 705 C CA . VAL A 1 95 ? -4.930 15.030 11.150 1.00 94.12 95 VAL A CA 1
ATOM 706 C C . VAL A 1 95 ? -3.441 15.371 11.196 1.00 94.12 95 VAL A C 1
ATOM 708 O O . VAL A 1 95 ? -2.975 16.169 10.383 1.00 94.12 95 VAL A O 1
ATOM 711 N N . ALA A 1 96 ? -2.673 14.759 12.101 1.00 91.50 96 ALA A N 1
ATOM 712 C CA . ALA A 1 96 ? -1.231 14.980 12.175 1.00 91.50 96 ALA A CA 1
ATOM 713 C C . ALA A 1 96 ? -0.525 14.548 10.879 1.00 91.50 96 ALA A C 1
ATOM 715 O O . ALA A 1 96 ? 0.276 15.308 10.335 1.00 91.50 96 ALA A O 1
ATOM 716 N N . ALA A 1 97 ? -0.863 13.371 10.346 1.00 85.88 97 ALA A N 1
ATOM 717 C CA . ALA A 1 97 ? -0.338 12.869 9.081 1.00 85.88 97 ALA A CA 1
ATOM 718 C C . ALA A 1 97 ? -0.719 13.777 7.903 1.00 85.88 97 ALA A C 1
ATOM 720 O O . ALA A 1 97 ? 0.130 14.071 7.063 1.00 85.88 97 ALA A O 1
ATOM 721 N N . GLY A 1 98 ? -1.957 14.276 7.860 1.00 85.56 98 GLY A N 1
ATOM 722 C CA . GLY A 1 98 ? -2.422 15.225 6.849 1.00 85.56 98 GLY A CA 1
ATOM 723 C C . GLY A 1 98 ? -1.651 16.544 6.895 1.00 85.56 98 GLY A C 1
ATOM 724 O O . GLY A 1 98 ? -1.170 17.016 5.866 1.00 85.56 98 GLY A O 1
ATOM 725 N N . VAL A 1 99 ? -1.443 17.104 8.091 1.00 87.94 99 VAL A N 1
ATOM 726 C CA . VAL A 1 99 ? -0.643 18.326 8.277 1.00 87.94 99 VAL A CA 1
ATOM 727 C C . VAL A 1 99 ? 0.806 18.101 7.852 1.00 87.94 99 VAL A C 1
ATOM 729 O O . VAL A 1 99 ? 1.342 18.898 7.085 1.00 87.94 99 VAL A O 1
ATOM 732 N N . VAL A 1 100 ? 1.436 17.006 8.289 1.00 83.44 100 VAL A N 1
ATOM 733 C CA . VAL A 1 100 ? 2.804 16.655 7.873 1.00 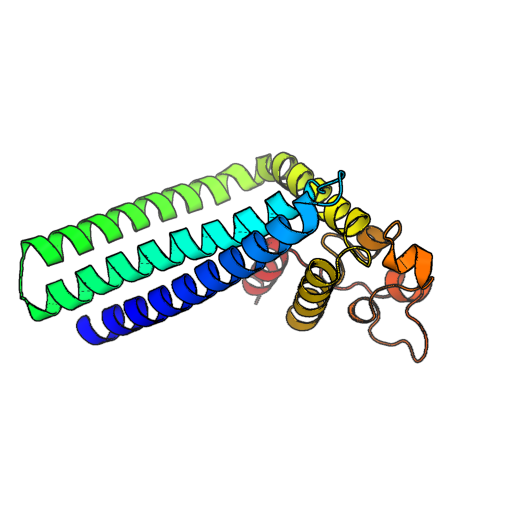83.44 100 VAL A CA 1
ATOM 734 C C . VAL A 1 100 ? 2.883 16.474 6.356 1.00 83.44 100 VAL A C 1
ATOM 736 O O . VAL A 1 100 ? 3.830 16.967 5.745 1.00 83.44 100 VAL A O 1
ATOM 739 N N . SER A 1 101 ? 1.887 15.844 5.731 1.00 79.88 101 SER A N 1
ATOM 740 C CA . SER A 1 101 ? 1.845 15.650 4.275 1.00 79.88 101 SER A CA 1
ATOM 741 C C . SER A 1 101 ? 1.819 16.981 3.516 1.00 79.88 101 SER A C 1
ATOM 743 O O . SER A 1 101 ? 2.518 17.127 2.516 1.00 79.88 101 SER A O 1
ATOM 745 N N . ILE A 1 102 ? 1.075 17.974 4.016 1.00 78.44 102 ILE A N 1
ATOM 746 C CA . ILE A 1 102 ? 1.008 19.319 3.421 1.00 78.44 102 ILE A CA 1
ATOM 747 C C . ILE A 1 102 ? 2.302 20.103 3.667 1.00 78.44 102 ILE A C 1
ATOM 749 O O . ILE A 1 102 ? 2.805 20.753 2.759 1.00 78.44 102 ILE A O 1
ATOM 753 N N . LEU A 1 103 ? 2.862 20.060 4.878 1.00 78.25 103 LEU A N 1
ATOM 754 C CA . LEU A 1 103 ? 4.081 20.813 5.202 1.00 78.25 103 LEU A CA 1
ATOM 755 C C . LEU A 1 103 ? 5.309 20.264 4.474 1.00 78.25 103 LEU A C 1
ATOM 757 O O . LEU A 1 103 ? 6.169 21.024 4.027 1.00 78.25 103 LEU A O 1
ATOM 761 N N . THR A 1 104 ? 5.392 18.941 4.348 1.00 64.06 104 THR A N 1
ATOM 762 C CA . THR A 1 104 ? 6.558 18.284 3.761 1.00 64.06 104 THR A CA 1
ATOM 763 C C . THR A 1 104 ? 6.500 18.296 2.236 1.00 64.06 104 THR A C 1
ATOM 765 O O . THR A 1 104 ? 7.494 17.941 1.625 1.00 64.06 104 THR A O 1
ATOM 768 N N . SER A 1 105 ? 5.442 18.783 1.574 1.00 64.00 105 SER A N 1
ATOM 769 C CA . SER A 1 105 ? 5.395 18.865 0.102 1.00 64.00 105 SER A CA 1
ATOM 770 C C . SER A 1 105 ? 6.580 19.627 -0.527 1.00 64.00 105 SER A C 1
ATOM 772 O O . SER A 1 105 ? 6.873 19.426 -1.700 1.00 64.00 105 SER A O 1
ATOM 774 N N . PHE A 1 106 ? 7.298 20.457 0.244 1.00 57.53 106 PHE A N 1
ATOM 775 C CA . PHE A 1 106 ? 8.541 21.123 -0.175 1.00 57.53 106 PHE A CA 1
ATOM 776 C C . PHE A 1 106 ? 9.833 20.303 0.060 1.00 57.53 106 PHE A C 1
ATOM 778 O O . PHE A 1 106 ? 10.810 20.515 -0.651 1.00 57.53 106 PHE A O 1
ATOM 785 N N . GLN A 1 107 ? 9.842 19.350 1.001 1.00 55.28 107 GLN A N 1
ATOM 786 C CA . GLN A 1 107 ? 10.986 18.478 1.352 1.00 55.28 107 GLN A CA 1
ATOM 787 C C . GLN A 1 107 ? 10.812 17.013 0.905 1.00 55.28 107 GLN A C 1
ATOM 789 O O . GLN A 1 107 ? 11.751 16.221 0.954 1.00 55.28 107 GLN A O 1
ATOM 794 N N . VAL A 1 108 ? 9.600 16.649 0.487 1.00 58.12 108 VAL A N 1
ATOM 795 C CA . VAL A 1 108 ? 9.164 15.306 0.087 1.00 58.12 108 VAL A CA 1
ATOM 796 C C . VAL A 1 108 ? 9.883 14.828 -1.170 1.00 58.12 108 VAL A C 1
ATOM 798 O O . VAL A 1 108 ? 9.999 13.624 -1.336 1.00 58.12 108 VAL A O 1
ATOM 801 N N . GLN A 1 109 ? 10.442 15.724 -1.990 1.00 59.28 109 GLN A N 1
ATOM 802 C CA . GLN A 1 109 ? 11.189 15.327 -3.186 1.00 59.28 109 GLN A CA 1
ATOM 803 C C . GLN A 1 109 ? 12.361 14.410 -2.838 1.00 59.28 109 GLN A C 1
ATOM 805 O O . GLN A 1 109 ? 12.424 13.312 -3.353 1.00 59.28 109 GLN A O 1
ATOM 810 N N . ASN A 1 110 ? 13.195 14.746 -1.852 1.00 60.75 110 ASN A N 1
ATOM 811 C CA . ASN A 1 110 ? 14.346 13.903 -1.510 1.00 60.75 110 ASN A CA 1
ATOM 812 C C . ASN A 1 110 ? 13.957 12.498 -1.011 1.00 60.75 110 ASN A C 1
ATOM 814 O O . ASN A 1 110 ? 14.650 11.529 -1.302 1.00 60.75 110 ASN A O 1
ATOM 818 N N . VAL A 1 111 ? 12.865 12.376 -0.249 1.00 64.00 111 VAL A N 1
ATOM 819 C CA . VAL A 1 111 ? 12.398 11.076 0.267 1.00 64.00 111 VAL A CA 1
ATOM 820 C C . VAL A 1 111 ? 11.651 10.294 -0.815 1.00 64.00 111 VAL A C 1
ATOM 822 O O . VAL A 1 111 ? 11.802 9.076 -0.904 1.00 64.00 111 VAL A O 1
ATOM 825 N N . LEU A 1 112 ? 10.863 10.975 -1.650 1.00 65.88 112 LEU A N 1
ATOM 826 C CA . LEU A 1 112 ? 10.206 10.349 -2.792 1.00 65.88 112 LEU A CA 1
ATOM 827 C C . LEU A 1 112 ? 11.209 9.907 -3.841 1.00 65.88 112 LEU A C 1
ATOM 829 O O . LEU A 1 112 ? 11.039 8.806 -4.331 1.00 65.88 112 LEU A O 1
ATOM 833 N N . ASP A 1 113 ? 12.258 10.679 -4.112 1.00 69.94 113 ASP A N 1
ATOM 834 C CA . ASP A 1 113 ? 13.330 10.322 -5.042 1.00 69.94 113 ASP A CA 1
ATOM 835 C C . ASP A 1 113 ? 14.020 9.025 -4.589 1.00 69.94 113 ASP A C 1
ATOM 837 O O . ASP A 1 113 ? 14.314 8.143 -5.396 1.00 69.94 113 ASP A O 1
ATOM 841 N N . GLU A 1 114 ? 14.244 8.851 -3.280 1.00 72.81 114 GLU A N 1
ATOM 842 C CA . GLU A 1 114 ? 14.797 7.601 -2.748 1.00 72.81 114 GLU A CA 1
ATOM 843 C C . GLU A 1 114 ? 13.841 6.413 -2.903 1.00 72.81 114 GLU A C 1
ATOM 845 O O . GLU A 1 114 ? 14.279 5.303 -3.219 1.00 72.81 114 GLU A O 1
ATOM 850 N N . ILE A 1 115 ? 12.544 6.619 -2.659 1.00 74.19 115 ILE A N 1
ATOM 851 C CA . ILE A 1 115 ? 11.523 5.579 -2.843 1.00 74.19 115 ILE A CA 1
ATOM 852 C C . ILE A 1 115 ? 11.386 5.246 -4.331 1.00 74.19 115 ILE A C 1
ATOM 854 O O . ILE A 1 115 ? 11.360 4.077 -4.699 1.00 74.19 115 ILE A O 1
ATOM 858 N N . GLU A 1 116 ? 11.373 6.263 -5.179 1.00 77.31 116 GLU A N 1
ATOM 859 C CA . GLU A 1 116 ? 11.287 6.181 -6.627 1.00 77.31 116 GLU A CA 1
ATOM 860 C C . GLU A 1 116 ? 12.423 5.347 -7.196 1.00 77.31 116 GLU A C 1
ATOM 862 O O . GLU A 1 116 ? 12.181 4.363 -7.895 1.00 77.31 116 GLU A O 1
ATOM 867 N N . GLN A 1 117 ? 13.662 5.668 -6.827 1.00 81.19 117 GLN A N 1
ATOM 868 C CA . GLN A 1 117 ? 14.815 4.900 -7.277 1.00 81.19 117 GLN A CA 1
ATOM 869 C C . GLN A 1 117 ? 14.785 3.456 -6.779 1.00 81.19 117 GLN A C 1
ATOM 871 O O . GLN A 1 117 ? 15.235 2.561 -7.493 1.00 81.19 117 GLN A O 1
ATOM 876 N N . LYS A 1 118 ? 14.284 3.207 -5.563 1.00 82.31 118 LYS A N 1
ATOM 877 C CA . LYS A 1 118 ? 14.154 1.842 -5.033 1.00 82.31 118 LYS A CA 1
ATOM 878 C C . LYS A 1 118 ? 13.110 1.038 -5.799 1.00 82.31 118 LYS A C 1
ATOM 880 O O . LYS A 1 118 ? 13.354 -0.130 -6.085 1.00 82.31 118 LYS A O 1
ATOM 885 N N . VAL A 1 119 ? 11.975 1.646 -6.138 1.00 83.44 119 VAL A N 1
ATOM 886 C CA . VAL A 1 119 ? 10.919 0.966 -6.896 1.00 83.44 119 VAL A CA 1
ATOM 887 C C . VAL A 1 119 ? 11.361 0.728 -8.339 1.00 83.44 119 VAL A C 1
ATOM 889 O O . VAL A 1 119 ? 11.197 -0.385 -8.829 1.00 83.44 119 VAL A O 1
ATOM 892 N N . ALA A 1 120 ? 11.982 1.715 -8.991 1.00 86.31 120 ALA A N 1
ATOM 893 C CA . ALA A 1 120 ? 12.520 1.559 -10.343 1.00 86.31 120 ALA A CA 1
ATOM 894 C C . ALA A 1 120 ? 13.575 0.442 -10.413 1.00 86.31 120 ALA A C 1
ATOM 896 O O . ALA A 1 120 ? 13.487 -0.422 -11.279 1.00 86.31 120 ALA A O 1
ATOM 897 N N . ARG A 1 121 ? 14.504 0.386 -9.446 1.00 86.81 121 ARG A N 1
ATOM 898 C CA . ARG A 1 121 ? 15.480 -0.714 -9.348 1.00 86.81 121 ARG A CA 1
ATOM 899 C C . ARG A 1 121 ? 14.821 -2.069 -9.100 1.00 86.81 121 ARG A C 1
ATOM 901 O O . ARG A 1 121 ? 15.197 -3.050 -9.716 1.00 86.81 121 ARG A O 1
ATOM 908 N N . SER A 1 122 ? 13.794 -2.131 -8.253 1.00 86.44 122 SER A N 1
ATOM 909 C CA . SER A 1 122 ? 13.059 -3.383 -8.052 1.00 86.44 122 SER A CA 1
ATOM 910 C C . SER A 1 122 ? 12.362 -3.848 -9.335 1.00 86.44 122 SER A C 1
ATOM 912 O O . SER A 1 122 ? 12.362 -5.042 -9.615 1.00 86.44 122 SER A O 1
ATOM 914 N N . ILE A 1 123 ? 11.823 -2.935 -10.151 1.00 88.69 123 ILE A N 1
ATOM 915 C CA . ILE A 1 123 ? 11.291 -3.282 -11.477 1.00 88.69 123 ILE A CA 1
ATOM 916 C C . ILE A 1 123 ? 12.394 -3.844 -12.371 1.00 88.69 123 ILE A C 1
ATOM 918 O O . ILE A 1 123 ? 12.200 -4.897 -12.971 1.00 88.69 123 ILE A O 1
ATOM 922 N N . GLU A 1 124 ? 13.538 -3.171 -12.431 1.00 90.38 124 GLU A N 1
ATOM 923 C CA . GLU A 1 124 ? 14.700 -3.616 -13.196 1.00 90.38 124 GLU A CA 1
ATOM 924 C C . GLU A 1 124 ? 15.143 -5.033 -12.791 1.00 90.38 124 GLU A C 1
ATOM 926 O O . GLU A 1 124 ? 15.241 -5.908 -13.648 1.00 90.38 124 GLU A O 1
ATOM 931 N N . ASP A 1 125 ? 15.308 -5.299 -11.496 1.00 87.62 125 ASP A N 1
ATOM 932 C CA . ASP A 1 125 ? 15.850 -6.570 -11.002 1.00 87.62 125 ASP A CA 1
ATOM 933 C C . ASP A 1 125 ? 14.833 -7.734 -11.086 1.00 87.62 125 ASP A C 1
ATOM 935 O O . ASP A 1 125 ? 15.176 -8.865 -11.452 1.00 87.62 125 ASP A O 1
ATOM 939 N N . ASN A 1 126 ? 13.554 -7.464 -10.792 1.00 85.12 126 ASN A N 1
ATOM 940 C CA . ASN A 1 126 ? 12.546 -8.512 -10.579 1.00 85.12 126 ASN A CA 1
ATOM 941 C C . ASN A 1 126 ? 11.645 -8.765 -11.794 1.00 85.12 126 ASN A C 1
ATOM 943 O O . ASN A 1 126 ? 11.074 -9.853 -11.925 1.00 85.12 126 ASN A O 1
ATOM 947 N N . TYR A 1 127 ? 11.439 -7.774 -12.667 1.00 87.50 127 TYR A N 1
ATOM 948 C CA . TYR A 1 127 ? 10.443 -7.888 -13.731 1.00 87.50 127 TYR A CA 1
ATOM 949 C C . TYR A 1 127 ? 10.918 -8.835 -14.848 1.00 87.50 127 TYR A C 1
ATOM 951 O O . TYR A 1 127 ? 11.923 -8.610 -15.524 1.00 87.50 127 TYR A O 1
ATOM 959 N N . GLY A 1 128 ? 10.177 -9.925 -15.050 1.00 86.31 128 GLY A N 1
ATOM 960 C CA . GLY A 1 128 ? 10.548 -11.053 -15.911 1.00 86.31 128 GLY A CA 1
ATOM 961 C C . GLY A 1 128 ? 11.387 -12.137 -15.224 1.00 86.31 128 GLY A C 1
ATOM 962 O O . GLY A 1 128 ? 11.471 -13.237 -15.766 1.00 86.31 128 GLY A O 1
ATOM 963 N N . SER A 1 129 ? 11.960 -11.855 -14.050 1.00 84.81 129 SER A N 1
ATOM 964 C CA . SER A 1 129 ? 12.705 -12.822 -13.227 1.00 84.81 129 SER A CA 1
ATOM 965 C C . SER A 1 129 ? 11.780 -13.542 -12.241 1.00 84.81 129 SER A C 1
ATOM 967 O O . SER A 1 129 ? 11.805 -14.767 -12.144 1.00 84.81 129 SER A O 1
ATOM 969 N N . ASP A 1 130 ? 10.927 -12.782 -11.548 1.00 81.81 130 ASP A N 1
ATOM 970 C CA . ASP A 1 130 ? 9.916 -13.294 -10.621 1.00 81.81 130 ASP A CA 1
ATOM 971 C C . ASP A 1 130 ? 8.526 -13.199 -11.274 1.00 81.81 130 ASP A C 1
ATOM 973 O O . ASP A 1 130 ? 8.022 -12.112 -11.584 1.00 81.81 130 ASP A O 1
ATOM 977 N N . GLU A 1 131 ? 7.890 -14.352 -11.501 1.00 81.06 131 GLU A N 1
ATOM 978 C CA . GLU A 1 131 ? 6.562 -14.443 -12.120 1.00 81.06 131 GLU A CA 1
ATOM 979 C C . GLU A 1 131 ? 5.479 -13.755 -11.272 1.00 81.06 131 GLU A C 1
ATOM 981 O O . GLU A 1 131 ? 4.592 -13.086 -11.812 1.00 81.06 131 GLU A O 1
ATOM 986 N N . SER A 1 132 ? 5.569 -13.854 -9.943 1.00 78.81 132 SER A N 1
ATOM 987 C CA . SER A 1 132 ? 4.617 -13.241 -9.016 1.00 78.81 132 SER A CA 1
ATOM 988 C C . SER A 1 132 ? 4.733 -11.716 -9.028 1.00 78.81 132 SER A C 1
ATOM 990 O O . SER A 1 132 ? 3.719 -11.025 -9.168 1.00 78.81 132 SER A O 1
ATOM 992 N N . PHE A 1 133 ? 5.959 -11.186 -8.999 1.00 82.12 133 PHE A N 1
ATOM 993 C CA . PHE A 1 133 ? 6.220 -9.750 -9.109 1.00 82.12 133 PHE A CA 1
ATOM 994 C C . PHE A 1 133 ? 5.762 -9.206 -10.469 1.00 82.12 133 PHE A C 1
ATOM 996 O O . PHE A 1 133 ? 5.060 -8.193 -10.550 1.00 82.12 133 PHE A O 1
ATOM 1003 N N . THR A 1 134 ? 6.086 -9.928 -11.543 1.00 86.44 134 THR A N 1
ATOM 1004 C CA . THR A 1 134 ? 5.691 -9.585 -12.916 1.00 86.44 134 THR A CA 1
ATOM 1005 C C . THR A 1 134 ? 4.168 -9.558 -13.072 1.00 86.44 134 THR A C 1
ATOM 1007 O O . THR A 1 134 ? 3.621 -8.631 -13.674 1.00 86.44 134 THR A O 1
ATOM 1010 N N . SER A 1 135 ? 3.458 -10.533 -12.497 1.00 84.75 135 SER A N 1
ATOM 1011 C CA . SER A 1 135 ? 1.992 -10.617 -12.535 1.00 84.75 135 SER A CA 1
ATOM 1012 C C . SER A 1 135 ? 1.312 -9.469 -11.780 1.00 84.75 135 SER A C 1
ATOM 1014 O O . SER A 1 135 ? 0.361 -8.863 -12.292 1.00 84.75 135 SER A O 1
ATOM 1016 N N . VAL A 1 136 ? 1.831 -9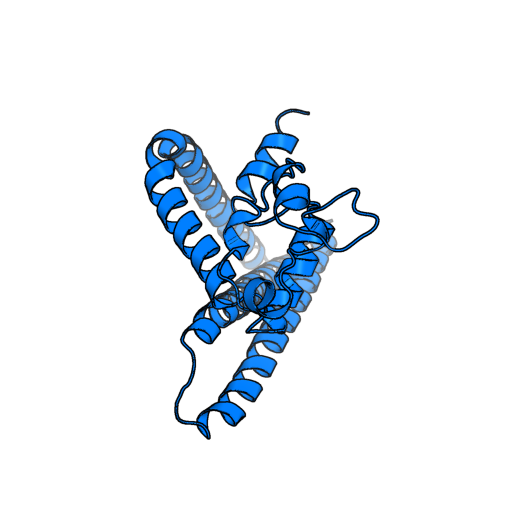.105 -10.602 1.00 84.00 136 VAL A N 1
A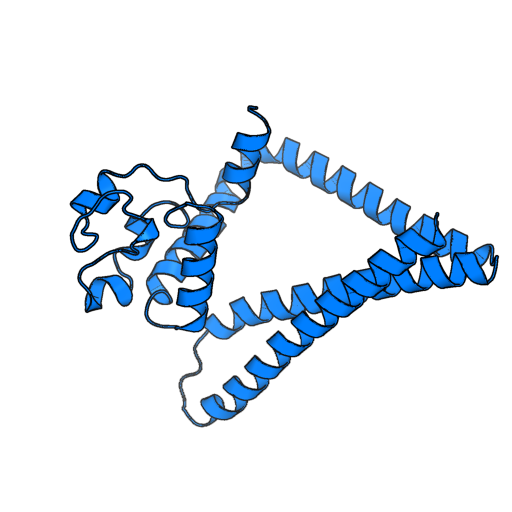TOM 1017 C CA . VAL A 1 136 ? 1.338 -7.956 -9.823 1.00 84.00 136 VAL A CA 1
ATOM 1018 C C . VAL A 1 136 ? 1.512 -6.660 -10.610 1.00 84.00 136 VAL A C 1
ATOM 1020 O O . VAL A 1 136 ? 0.565 -5.875 -10.716 1.00 84.00 136 VAL A O 1
ATOM 1023 N N . TRP A 1 137 ? 2.679 -6.448 -11.222 1.00 87.12 137 TRP A N 1
ATOM 1024 C CA . TRP A 1 137 ? 2.915 -5.251 -12.029 1.00 87.12 137 TRP A CA 1
ATOM 1025 C C . TRP A 1 137 ? 2.064 -5.216 -13.298 1.00 87.12 137 TRP A C 1
ATOM 1027 O O . TRP A 1 137 ? 1.500 -4.174 -13.626 1.00 87.12 137 TRP A O 1
ATOM 1037 N N . ASN A 1 138 ? 1.890 -6.346 -13.982 1.00 88.94 138 ASN A N 1
ATOM 1038 C CA . ASN A 1 138 ? 1.003 -6.435 -15.143 1.00 88.94 138 ASN A CA 1
ATOM 1039 C C . ASN A 1 138 ? -0.447 -6.105 -14.782 1.00 88.94 138 ASN A C 1
ATOM 1041 O O . ASN A 1 138 ? -1.105 -5.350 -15.500 1.00 88.94 138 ASN A O 1
ATOM 1045 N N . SER A 1 139 ? -0.926 -6.623 -13.650 1.00 85.69 139 SER A N 1
ATOM 1046 C CA . SER A 1 139 ? -2.265 -6.324 -13.135 1.00 85.69 139 SER A CA 1
ATOM 1047 C C . SER A 1 139 ? -2.398 -4.840 -12.798 1.00 85.69 139 SER A C 1
ATOM 1049 O O . SER A 1 139 ? -3.315 -4.184 -13.285 1.00 85.69 139 SER A O 1
ATOM 1051 N N . THR A 1 140 ? -1.421 -4.284 -12.076 1.00 85.56 140 THR A N 1
ATOM 1052 C CA . THR A 1 140 ? -1.377 -2.863 -11.695 1.00 85.56 140 THR A CA 1
ATOM 1053 C C . THR A 1 140 ? -1.379 -1.949 -12.921 1.00 85.56 140 THR A C 1
ATOM 1055 O O . THR A 1 140 ? -2.200 -1.038 -13.015 1.00 85.56 140 THR A O 1
ATOM 1058 N N . MET A 1 141 ? -0.514 -2.209 -13.907 1.00 86.44 141 MET A N 1
ATOM 1059 C CA . MET A 1 141 ? -0.455 -1.434 -15.153 1.00 86.44 141 MET A CA 1
ATOM 1060 C C . MET A 1 141 ? -1.748 -1.538 -15.964 1.00 86.44 141 MET A C 1
ATOM 1062 O O . MET A 1 141 ? -2.172 -0.565 -16.595 1.00 86.44 141 MET A O 1
ATOM 1066 N N . ASN A 1 142 ? -2.391 -2.707 -15.962 1.00 85.00 142 ASN A N 1
ATOM 1067 C CA . ASN A 1 142 ? -3.643 -2.906 -16.678 1.00 85.00 142 ASN A CA 1
ATOM 1068 C C . ASN A 1 142 ? -4.833 -2.228 -15.981 1.00 85.00 142 ASN A C 1
ATOM 1070 O O . ASN A 1 142 ? -5.703 -1.691 -16.670 1.00 85.00 142 ASN A O 1
ATOM 1074 N N . GLU A 1 143 ? -4.870 -2.234 -14.651 1.00 82.94 143 GLU A N 1
ATOM 1075 C CA . GLU A 1 143 ? -5.935 -1.628 -13.848 1.00 82.94 143 GLU A CA 1
ATOM 1076 C C . GLU A 1 143 ? -5.827 -0.100 -13.834 1.00 82.94 143 GLU A C 1
ATOM 1078 O O . GLU A 1 143 ? -6.795 0.594 -14.141 1.00 82.94 143 GLU A O 1
ATOM 1083 N N . LEU A 1 144 ? -4.624 0.427 -13.593 1.00 82.00 144 LEU A N 1
ATOM 1084 C CA . LEU A 1 144 ? -4.358 1.868 -13.535 1.00 82.00 144 LEU A CA 1
ATOM 1085 C C . LEU A 1 144 ? -4.086 2.500 -14.909 1.00 82.00 144 LEU A C 1
ATOM 1087 O O . LEU A 1 144 ? -3.891 3.710 -15.002 1.00 82.00 144 LEU A O 1
ATOM 1091 N N . LYS A 1 145 ? -4.058 1.694 -15.980 1.00 81.12 145 LYS A N 1
ATOM 1092 C CA . LYS A 1 145 ? -3.751 2.124 -17.358 1.00 81.12 145 LYS A CA 1
ATOM 1093 C C . LYS A 1 145 ? -2.475 2.971 -17.442 1.00 81.12 145 LYS A C 1
ATOM 1095 O O . LYS A 1 145 ? -2.418 3.963 -18.163 1.00 81.12 145 LYS A O 1
ATOM 1100 N N . CYS A 1 146 ? -1.434 2.532 -16.749 1.00 85.69 146 CYS A N 1
ATOM 1101 C CA . CYS A 1 146 ? -0.155 3.225 -16.615 1.00 85.69 146 CYS A CA 1
ATOM 1102 C C . CYS A 1 146 ? 1.010 2.366 -17.145 1.00 85.69 146 CYS A C 1
ATOM 1104 O O . CYS A 1 146 ? 0.804 1.207 -17.519 1.00 85.69 146 CYS A O 1
ATOM 1106 N N . CYS A 1 147 ? 2.212 2.941 -17.222 1.00 88.06 147 CYS A N 1
ATOM 1107 C CA . CYS A 1 147 ? 3.432 2.238 -17.631 1.00 88.06 147 CYS A CA 1
ATOM 1108 C C . CYS A 1 147 ? 4.615 2.624 -16.738 1.00 88.06 147 CYS A C 1
ATOM 1110 O O . CYS A 1 147 ? 5.039 3.779 -16.742 1.00 88.06 147 CYS A O 1
ATOM 1112 N N . GLY A 1 148 ? 5.159 1.639 -16.019 1.00 86.56 148 GLY A N 1
ATOM 1113 C CA . GLY A 1 148 ? 6.305 1.832 -15.128 1.00 86.56 148 GLY A CA 1
ATOM 1114 C C . GLY A 1 148 ? 5.986 2.678 -13.894 1.00 86.56 148 GLY A C 1
ATOM 1115 O O . GLY A 1 148 ? 4.918 3.291 -13.780 1.00 86.56 148 GLY A O 1
ATOM 1116 N N . TYR A 1 149 ? 6.922 2.700 -12.949 1.00 84.88 149 TYR A N 1
ATOM 1117 C CA . TYR A 1 149 ? 6.815 3.559 -11.771 1.00 84.88 149 TYR A CA 1
ATOM 1118 C C . TYR A 1 149 ? 7.194 5.008 -12.075 1.00 84.88 149 TYR A C 1
ATOM 1120 O O . TYR A 1 149 ? 6.681 5.886 -11.396 1.00 84.88 149 TYR A O 1
ATOM 1128 N N . ASN A 1 150 ? 8.036 5.242 -13.085 1.00 81.50 150 ASN A N 1
ATOM 1129 C CA . ASN A 1 150 ? 8.397 6.546 -13.644 1.00 81.50 150 ASN A CA 1
ATOM 1130 C C . ASN A 1 150 ? 8.133 6.601 -15.143 1.00 81.50 150 ASN A C 1
ATOM 1132 O O . ASN A 1 150 ? 7.562 7.574 -15.638 1.00 81.50 150 ASN A O 1
ATOM 1136 N N . ASN A 1 151 ? 8.589 5.580 -15.874 1.00 85.25 151 ASN A N 1
ATOM 1137 C CA . ASN A 1 151 ? 8.425 5.484 -17.321 1.00 85.25 151 ASN A CA 1
ATOM 1138 C C . ASN A 1 151 ? 8.740 4.062 -17.824 1.00 85.25 151 ASN A C 1
ATOM 1140 O O . ASN A 1 151 ? 9.211 3.209 -17.073 1.00 85.25 151 ASN A O 1
ATOM 1144 N N . TYR A 1 152 ? 8.578 3.821 -19.128 1.00 86.88 152 TYR A N 1
ATOM 1145 C CA . TYR A 1 152 ? 8.997 2.585 -19.796 1.00 86.88 152 TYR A CA 1
ATOM 1146 C C . TYR A 1 152 ? 10.483 2.251 -19.561 1.00 86.88 152 TYR A C 1
ATOM 1148 O O . TYR A 1 152 ? 10.871 1.086 -19.621 1.00 86.88 152 TYR A O 1
ATOM 1156 N N . THR A 1 153 ? 11.314 3.261 -19.279 1.00 89.12 153 THR A N 1
ATOM 1157 C CA . THR A 1 153 ? 12.748 3.107 -19.001 1.00 89.12 153 THR A CA 1
ATOM 1158 C C . THR A 1 153 ? 13.034 2.245 -17.779 1.00 89.12 153 THR A C 1
ATOM 1160 O O . THR A 1 153 ? 14.088 1.619 -17.746 1.00 89.12 153 THR A O 1
ATOM 1163 N N . ASP A 1 154 ? 12.098 2.146 -16.830 1.00 89.12 154 ASP A N 1
ATOM 1164 C CA . ASP A 1 154 ? 12.250 1.299 -15.638 1.00 89.12 154 ASP A CA 1
ATOM 1165 C C . ASP A 1 154 ? 12.417 -0.185 -16.007 1.00 89.12 154 ASP A C 1
ATOM 1167 O O . ASP A 1 154 ? 12.998 -0.959 -15.255 1.00 89.12 154 ASP A O 1
ATOM 1171 N N . PHE A 1 155 ? 11.943 -0.591 -17.190 1.00 90.88 155 PHE A N 1
ATOM 1172 C CA . PHE A 1 155 ? 12.064 -1.963 -17.681 1.00 90.88 155 PHE A CA 1
ATOM 1173 C C . PHE A 1 155 ? 13.312 -2.199 -18.541 1.00 90.88 155 PHE A C 1
ATOM 1175 O O . PHE A 1 155 ? 13.576 -3.347 -18.890 1.00 90.88 155 PHE A O 1
ATOM 1182 N N . MET A 1 156 ? 14.067 -1.162 -18.926 1.00 88.94 156 MET A N 1
ATOM 1183 C CA . MET A 1 156 ? 15.074 -1.238 -20.001 1.00 88.94 156 MET A CA 1
ATOM 1184 C C . MET A 1 156 ? 16.152 -2.307 -19.771 1.00 88.94 156 MET A C 1
ATOM 1186 O O . MET A 1 156 ? 16.563 -2.970 -20.719 1.00 88.94 156 MET A O 1
ATOM 1190 N N . ASN A 1 157 ? 16.552 -2.508 -18.518 1.00 89.12 157 ASN A N 1
ATOM 1191 C CA . ASN A 1 157 ? 17.561 -3.491 -18.119 1.00 89.12 157 ASN A CA 1
ATOM 1192 C C . ASN A 1 157 ? 16.954 -4.741 -17.458 1.00 89.12 157 ASN A C 1
ATOM 1194 O O . ASN A 1 157 ? 17.686 -5.591 -16.959 1.00 89.12 157 ASN A O 1
ATOM 1198 N N . SER A 1 158 ? 15.626 -4.868 -17.459 1.00 90.81 158 SER A N 1
ATOM 1199 C CA . SER A 1 158 ? 14.954 -6.011 -16.848 1.00 90.81 158 SER A CA 1
ATOM 1200 C C . SER A 1 158 ? 15.146 -7.298 -17.646 1.00 90.81 158 SER A C 1
ATOM 1202 O O . SER A 1 158 ? 15.286 -7.285 -18.877 1.00 90.81 158 SER A O 1
ATOM 1204 N N . GLN A 1 159 ? 15.080 -8.437 -16.953 1.00 90.12 159 GLN A N 1
ATOM 1205 C CA . GLN A 1 159 ? 15.175 -9.767 -17.562 1.00 90.12 159 GLN A CA 1
ATOM 1206 C C . GLN A 1 159 ? 14.131 -9.968 -18.672 1.00 90.12 159 GLN A C 1
ATOM 1208 O O . GLN A 1 159 ? 14.405 -10.620 -19.687 1.00 90.12 159 GLN A O 1
ATOM 1213 N N . PHE A 1 160 ? 12.951 -9.357 -18.520 1.00 89.81 160 PHE A N 1
ATOM 1214 C CA . PHE A 1 160 ? 11.901 -9.365 -19.535 1.00 89.81 160 PHE A CA 1
ATOM 1215 C C . PHE A 1 160 ? 12.357 -8.739 -20.860 1.00 89.81 160 PHE A C 1
ATOM 1217 O O . PHE A 1 160 ? 12.223 -9.370 -21.913 1.00 89.81 160 PHE A O 1
ATOM 1224 N N . VAL A 1 161 ? 12.919 -7.524 -20.826 1.00 90.50 161 VAL A N 1
ATOM 1225 C CA . VAL A 1 161 ? 13.381 -6.818 -22.036 1.00 90.50 161 VAL A CA 1
ATOM 1226 C C . VAL A 1 161 ? 14.599 -7.518 -22.632 1.00 90.50 161 VAL A C 1
ATOM 1228 O O . VAL A 1 161 ? 14.648 -7.710 -23.845 1.00 90.50 161 VAL A O 1
ATOM 1231 N N . SER A 1 162 ? 15.530 -7.986 -21.796 1.00 89.56 162 SER A N 1
ATOM 1232 C CA . SER A 1 162 ? 16.706 -8.751 -22.239 1.00 89.56 162 SER A CA 1
ATOM 1233 C C . SER A 1 162 ? 16.318 -10.013 -23.027 1.00 89.56 162 SER A C 1
ATOM 1235 O O . SER A 1 162 ? 16.899 -10.311 -24.071 1.00 89.56 162 SER A O 1
ATOM 1237 N N . THR A 1 163 ? 15.272 -10.718 -22.584 1.00 88.12 163 THR A N 1
ATOM 1238 C CA . THR A 1 163 ? 14.834 -11.979 -23.205 1.00 88.12 163 THR A CA 1
ATOM 1239 C C . THR A 1 163 ? 13.919 -11.764 -24.412 1.00 88.12 163 THR A C 1
ATOM 1241 O O . THR A 1 163 ? 14.023 -12.474 -25.412 1.00 88.12 163 THR A O 1
ATOM 1244 N N . THR A 1 164 ? 12.995 -10.804 -24.333 1.00 86.75 164 THR A N 1
ATOM 1245 C CA . THR A 1 164 ? 11.938 -10.617 -25.347 1.00 86.75 164 THR A CA 1
ATOM 1246 C C . THR A 1 164 ? 12.233 -9.498 -26.343 1.00 86.75 164 THR A C 1
ATOM 1248 O O . THR A 1 164 ? 11.510 -9.350 -27.333 1.00 86.75 164 THR A O 1
ATOM 1251 N N . SER A 1 165 ? 13.265 -8.684 -26.085 1.00 88.44 165 SER A N 1
ATOM 1252 C CA . SER A 1 165 ? 13.557 -7.443 -26.821 1.00 88.44 165 SER A CA 1
ATOM 1253 C C . SER A 1 165 ? 12.328 -6.529 -26.965 1.00 88.44 165 SER A C 1
ATOM 1255 O O . SER A 1 165 ? 12.197 -5.795 -27.945 1.00 88.44 165 SER A O 1
ATOM 1257 N N . SER A 1 166 ? 11.395 -6.620 -26.011 1.00 88.25 166 SER A N 1
ATOM 1258 C CA . SER A 1 166 ? 10.086 -5.969 -26.036 1.00 88.25 166 SER A CA 1
ATOM 1259 C C . SER A 1 166 ? 9.709 -5.466 -24.643 1.00 88.25 166 SER A C 1
ATOM 1261 O O . SER A 1 166 ? 10.145 -6.009 -23.632 1.00 88.25 166 SER A O 1
ATOM 1263 N N . TYR A 1 167 ? 8.869 -4.439 -24.596 1.00 89.25 167 TYR A N 1
ATOM 1264 C CA . TYR A 1 167 ? 8.323 -3.841 -23.381 1.00 89.25 167 TYR A CA 1
ATOM 1265 C C . TYR A 1 167 ? 6.929 -4.401 -23.061 1.00 89.25 167 TYR A C 1
ATOM 1267 O O . TYR A 1 167 ? 6.281 -4.992 -23.936 1.00 89.25 167 TYR A O 1
ATOM 1275 N N . PRO A 1 168 ? 6.432 -4.217 -21.823 1.00 88.50 168 PRO A N 1
ATOM 1276 C CA . PRO A 1 168 ? 5.086 -4.636 -21.453 1.00 88.50 168 PRO A CA 1
ATOM 1277 C C . PRO A 1 168 ? 4.046 -4.019 -22.389 1.00 88.50 168 PRO A C 1
ATOM 1279 O O . PRO A 1 168 ? 4.074 -2.823 -22.666 1.00 88.50 168 PRO A O 1
ATOM 1282 N N . VAL A 1 169 ? 3.084 -4.814 -22.857 1.00 84.69 169 VAL A N 1
ATOM 1283 C CA . VAL A 1 169 ? 2.076 -4.351 -23.832 1.00 84.69 169 VAL A CA 1
ATOM 1284 C C . VAL A 1 169 ? 1.236 -3.182 -23.315 1.00 84.69 169 VAL A C 1
ATOM 1286 O O . VAL A 1 169 ? 0.769 -2.365 -24.096 1.00 84.69 169 VAL A O 1
ATOM 1289 N N . THR A 1 170 ? 1.077 -3.049 -21.998 1.00 82.06 170 THR A N 1
ATOM 1290 C CA . THR A 1 170 ? 0.406 -1.907 -21.363 1.00 82.06 170 THR A CA 1
ATOM 1291 C C . THR A 1 170 ? 1.143 -0.586 -21.567 1.00 82.06 170 THR A C 1
ATOM 1293 O O . THR A 1 170 ? 0.514 0.461 -21.458 1.00 82.06 170 THR A O 1
ATOM 1296 N N . CYS A 1 171 ? 2.430 -0.616 -21.908 1.00 86.06 171 CYS A N 1
ATOM 1297 C CA . CYS A 1 171 ? 3.221 0.556 -22.271 1.00 86.06 171 CYS A CA 1
ATOM 1298 C C . CYS A 1 171 ? 3.032 1.003 -23.728 1.00 86.06 171 CYS A C 1
ATOM 1300 O O . CYS A 1 171 ? 3.546 2.050 -24.097 1.00 86.06 171 CYS A O 1
ATOM 1302 N N . CYS A 1 172 ? 2.289 0.246 -24.544 1.00 86.88 172 CYS A N 1
ATOM 1303 C CA . CYS A 1 172 ? 2.009 0.576 -25.938 1.00 86.88 172 CYS A CA 1
ATOM 1304 C C . CYS A 1 172 ? 0.500 0.482 -26.232 1.00 86.88 172 CYS A C 1
ATOM 1306 O O . CYS A 1 172 ? -0.100 -0.587 -26.176 1.00 86.88 172 CYS A O 1
ATOM 1308 N N . THR A 1 173 ? -0.144 1.585 -26.597 1.00 68.75 173 THR A N 1
ATOM 1309 C CA . THR A 1 173 ? -1.592 1.643 -26.882 1.00 68.75 173 THR A CA 1
ATOM 1310 C C . THR A 1 173 ? -1.981 1.108 -28.255 1.00 68.75 173 THR A C 1
ATOM 1312 O O . THR A 1 173 ? -3.123 0.687 -28.423 1.00 68.75 173 THR A O 1
ATOM 1315 N N . SER A 1 174 ? -1.077 1.149 -29.239 1.00 62.06 174 SER A N 1
ATOM 1316 C CA . SER A 1 174 ? -1.482 1.111 -30.656 1.00 62.06 174 SER A CA 1
ATOM 1317 C C . SER A 1 174 ? -0.582 0.273 -31.572 1.00 62.06 174 SER A C 1
ATOM 1319 O O . SER A 1 174 ? -0.569 0.475 -32.785 1.00 62.06 174 SER A O 1
ATOM 1321 N N . SER A 1 175 ? 0.174 -0.679 -31.030 1.00 56.59 175 SER A N 1
ATOM 1322 C CA . SER A 1 175 ? 1.065 -1.511 -31.842 1.00 56.59 175 SER A CA 1
ATOM 1323 C C . SER A 1 175 ? 0.315 -2.714 -32.419 1.00 56.59 175 SER A C 1
ATOM 1325 O O . SER A 1 175 ? -0.049 -3.630 -31.690 1.00 56.59 175 SER A O 1
ATOM 1327 N N . SER A 1 176 ? 0.167 -2.789 -33.743 1.00 58.06 176 SER A N 1
ATOM 1328 C CA . SER A 1 176 ? -0.191 -4.023 -34.473 1.00 58.06 176 SER A CA 1
ATOM 1329 C C . SER A 1 176 ? 0.964 -5.050 -34.522 1.00 58.06 176 SER A C 1
ATOM 1331 O O . SER A 1 176 ? 0.983 -5.942 -35.368 1.00 58.06 176 SER A O 1
ATOM 1333 N N . GLY A 1 177 ? 1.935 -4.922 -33.612 1.00 67.69 177 GLY A N 1
ATOM 1334 C CA . GLY A 1 177 ? 3.171 -5.693 -33.517 1.00 67.69 177 GLY A CA 1
ATOM 1335 C C . GLY A 1 177 ? 3.789 -5.597 -32.110 1.00 67.69 177 GLY A C 1
ATOM 1336 O O . GLY A 1 177 ? 3.179 -4.999 -31.221 1.00 67.69 177 GLY A O 1
ATOM 1337 N N . PRO A 1 178 ? 4.978 -6.185 -31.881 1.00 75.38 178 PRO A N 1
ATOM 1338 C CA . PRO A 1 178 ? 5.623 -6.193 -30.566 1.00 75.38 178 PRO A CA 1
ATOM 1339 C C . PRO A 1 178 ? 5.909 -4.767 -30.062 1.00 75.38 178 PRO A C 1
ATOM 1341 O O . PRO A 1 178 ? 6.308 -3.893 -30.833 1.00 75.38 178 PRO A O 1
ATOM 1344 N N . CYS A 1 179 ? 5.686 -4.529 -28.765 1.00 85.69 179 CYS A N 1
ATOM 1345 C CA . CYS A 1 179 ? 5.941 -3.242 -28.114 1.00 85.69 179 CYS A CA 1
ATOM 1346 C C . CYS A 1 179 ? 7.456 -3.022 -28.015 1.00 85.69 179 CYS A C 1
ATOM 1348 O O . CYS A 1 179 ? 8.113 -3.561 -27.132 1.00 85.69 179 CYS A O 1
ATOM 1350 N N . ASN A 1 180 ? 8.023 -2.282 -28.967 1.00 86.50 180 ASN A N 1
ATOM 1351 C CA . ASN A 1 180 ? 9.444 -1.942 -28.997 1.00 86.50 180 ASN A CA 1
ATOM 1352 C C . ASN A 1 180 ? 9.707 -0.589 -28.313 1.00 86.50 180 ASN A C 1
ATOM 1354 O O . ASN A 1 180 ? 8.776 0.137 -27.970 1.00 86.50 180 ASN A O 1
ATOM 1358 N N . GLU A 1 181 ? 10.981 -0.231 -28.145 1.00 85.25 181 GLU A N 1
ATOM 1359 C CA . GLU A 1 181 ? 11.378 1.020 -27.482 1.00 85.25 181 GLU A CA 1
ATOM 1360 C C . GLU A 1 181 ? 10.754 2.263 -28.138 1.00 85.25 181 GLU A C 1
ATOM 1362 O O . GLU A 1 181 ? 10.306 3.176 -27.454 1.00 85.25 181 GLU A O 1
ATOM 1367 N N . ILE A 1 182 ? 10.671 2.289 -29.473 1.00 84.69 182 ILE A N 1
ATOM 1368 C CA . ILE A 1 182 ? 10.112 3.421 -30.226 1.00 84.69 182 ILE A CA 1
ATOM 1369 C C . ILE A 1 182 ? 8.624 3.593 -29.906 1.00 84.69 182 ILE A C 1
ATOM 1371 O O . ILE A 1 182 ? 8.173 4.714 -29.672 1.00 84.69 182 ILE A O 1
ATOM 1375 N N . ALA A 1 183 ? 7.872 2.491 -29.881 1.00 83.31 183 ALA A N 1
ATOM 1376 C CA . ALA A 1 183 ? 6.454 2.501 -29.551 1.00 83.31 183 ALA A CA 1
ATOM 1377 C C . ALA A 1 183 ? 6.220 2.876 -28.080 1.00 83.31 183 ALA A C 1
ATOM 1379 O O . ALA A 1 1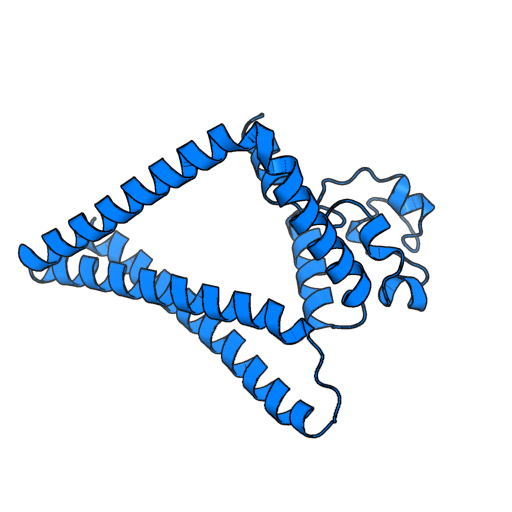83 ? 5.355 3.704 -27.807 1.00 83.31 183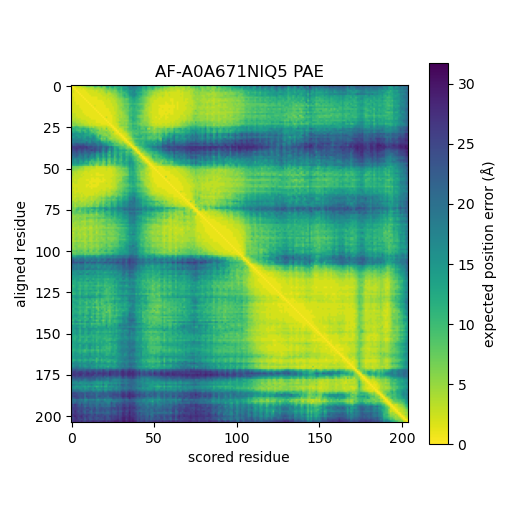 ALA A O 1
ATOM 1380 N N . ALA A 1 184 ? 7.024 2.340 -27.156 1.00 83.12 184 ALA A N 1
ATOM 1381 C CA . ALA A 1 184 ? 6.925 2.649 -25.730 1.00 83.12 184 ALA A CA 1
ATOM 1382 C C . ALA A 1 184 ? 7.282 4.116 -25.425 1.00 83.12 184 ALA A C 1
ATOM 1384 O O . ALA A 1 184 ? 6.636 4.759 -24.606 1.00 83.12 184 ALA A O 1
ATOM 1385 N N . LYS A 1 185 ? 8.271 4.679 -26.128 1.00 83.31 185 LYS A N 1
ATOM 1386 C CA . LYS A 1 185 ? 8.672 6.087 -25.996 1.00 83.31 185 LYS A CA 1
ATOM 1387 C C . LYS A 1 185 ? 7.653 7.062 -26.581 1.00 83.31 185 LYS A C 1
ATOM 1389 O O . LYS A 1 185 ? 7.525 8.182 -26.090 1.00 83.31 185 LYS A O 1
ATOM 1394 N N . ALA A 1 186 ? 6.984 6.672 -27.664 1.00 76.88 186 ALA A N 1
ATOM 1395 C CA . ALA A 1 186 ? 5.968 7.496 -28.311 1.00 76.88 186 ALA A CA 1
ATOM 1396 C C . ALA A 1 186 ? 4.674 7.590 -27.484 1.00 76.88 186 ALA A C 1
ATOM 1398 O O . ALA A 1 186 ? 3.905 8.535 -27.669 1.00 76.88 186 ALA A O 1
ATOM 1399 N N . ASP A 1 187 ? 4.441 6.637 -26.580 1.00 70.94 187 ASP A N 1
ATOM 1400 C CA . ASP A 1 187 ? 3.252 6.580 -25.741 1.00 70.94 187 ASP A CA 1
ATOM 1401 C C . ASP A 1 187 ? 3.506 7.243 -24.381 1.00 70.94 187 ASP A C 1
ATOM 1403 O O . ASP A 1 187 ? 4.120 6.679 -23.474 1.00 70.94 187 ASP A O 1
ATOM 1407 N N . VAL A 1 188 ? 3.035 8.481 -24.227 1.00 64.06 188 VAL A N 1
ATOM 1408 C CA . VAL A 1 188 ? 3.108 9.198 -22.949 1.00 64.06 188 VAL A CA 1
ATOM 1409 C C . VAL A 1 188 ? 1.989 8.689 -22.041 1.00 64.06 188 VAL A C 1
ATOM 1411 O O . VAL A 1 188 ? 0.938 9.321 -21.900 1.00 64.06 188 VAL A O 1
ATOM 1414 N N . ARG A 1 189 ? 2.197 7.519 -21.433 1.00 65.94 189 ARG A N 1
ATOM 1415 C CA . ARG A 1 189 ? 1.276 6.983 -20.427 1.00 65.94 189 ARG A CA 1
ATOM 1416 C C . ARG A 1 189 ? 1.446 7.665 -19.076 1.00 65.94 189 ARG A C 1
ATOM 1418 O O . ARG A 1 189 ? 2.505 8.180 -18.722 1.00 65.94 189 ARG A O 1
ATOM 1425 N N . LEU A 1 190 ? 0.361 7.630 -18.303 1.00 65.31 190 LEU A N 1
ATOM 1426 C CA . LEU A 1 190 ? 0.409 7.931 -16.881 1.00 65.31 190 LEU A CA 1
ATOM 1427 C C . LEU A 1 190 ? 1.394 6.987 -16.194 1.00 65.31 190 LEU A C 1
ATOM 1429 O O . LEU A 1 190 ? 1.545 5.821 -16.556 1.00 65.31 190 LEU A O 1
ATOM 1433 N N . VAL A 1 191 ? 2.042 7.535 -15.185 1.00 75.06 191 VAL A N 1
ATOM 1434 C CA . VAL A 1 191 ? 3.010 6.853 -14.347 1.00 75.06 191 VAL A CA 1
ATOM 1435 C C . VAL A 1 191 ? 2.261 6.134 -13.223 1.00 75.06 191 VAL A C 1
ATOM 1437 O O . VAL A 1 191 ? 1.313 6.700 -12.671 1.00 75.06 191 VAL A O 1
ATOM 1440 N N . CYS A 1 192 ? 2.647 4.904 -12.877 1.00 70.75 192 CYS A N 1
ATOM 1441 C CA . CYS A 1 192 ? 1.945 4.072 -11.894 1.00 70.75 192 CYS A CA 1
ATOM 1442 C C . CYS A 1 192 ? 2.211 4.478 -10.427 1.00 70.75 192 CYS A C 1
ATOM 1444 O O . CYS A 1 192 ? 2.467 3.630 -9.572 1.00 70.75 192 CYS A O 1
ATOM 1446 N N . THR A 1 193 ? 2.148 5.773 -10.113 1.00 68.25 193 THR A N 1
ATOM 1447 C CA . THR A 1 193 ? 2.336 6.297 -8.754 1.00 68.25 193 THR A CA 1
ATOM 1448 C C . THR A 1 193 ? 0.997 6.713 -8.150 1.00 68.25 193 THR A C 1
ATOM 1450 O O . THR A 1 193 ? 0.239 7.481 -8.751 1.00 68.25 193 THR A O 1
ATOM 1453 N N . VAL A 1 194 ? 0.738 6.293 -6.907 1.00 58.03 194 VAL A N 1
ATOM 1454 C CA . VAL A 1 194 ? -0.487 6.637 -6.153 1.00 58.03 194 VAL A CA 1
ATOM 1455 C C . VAL A 1 194 ? -0.685 8.158 -6.055 1.00 58.03 194 VAL A C 1
ATOM 1457 O O . VAL A 1 194 ? -1.801 8.657 -6.180 1.00 58.03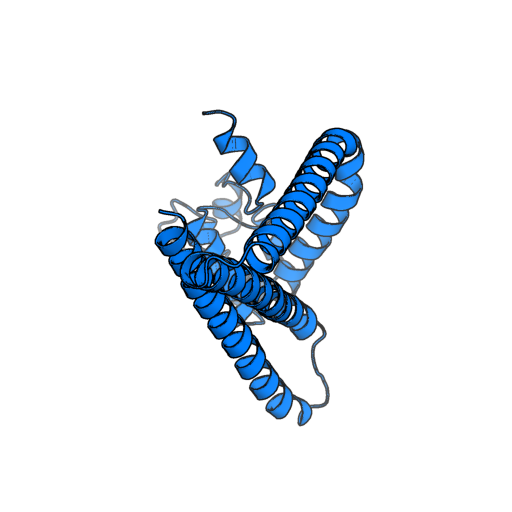 194 VAL A O 1
ATOM 1460 N N . ILE A 1 195 ? 0.406 8.919 -5.921 1.00 51.47 195 ILE A N 1
ATOM 1461 C CA . ILE A 1 195 ? 0.385 10.387 -5.822 1.00 51.47 195 ILE A CA 1
ATOM 1462 C C . ILE A 1 195 ? -0.137 11.037 -7.115 1.00 51.47 195 ILE A C 1
ATOM 1464 O O . ILE A 1 195 ? -0.908 11.996 -7.054 1.00 51.47 195 ILE A O 1
ATOM 1468 N N . LYS A 1 196 ? 0.215 10.508 -8.296 1.00 54.72 196 LYS A N 1
ATOM 1469 C CA . LYS A 1 196 ? -0.200 11.097 -9.581 1.00 54.72 196 LYS A CA 1
ATOM 1470 C C . LYS A 1 196 ? -1.626 10.701 -9.966 1.00 54.72 196 LYS A C 1
ATOM 1472 O O . LYS A 1 196 ? -2.349 11.525 -10.523 1.00 54.72 196 LYS A O 1
ATOM 1477 N N . ALA A 1 197 ? -2.059 9.505 -9.562 1.00 46.47 197 ALA A N 1
ATOM 1478 C CA . ALA A 1 197 ? -3.460 9.095 -9.633 1.00 46.47 197 ALA A CA 1
ATOM 1479 C C . ALA A 1 197 ? -4.365 9.997 -8.768 1.00 46.47 197 ALA A C 1
ATOM 1481 O O . ALA A 1 197 ? -5.410 10.439 -9.240 1.00 46.47 197 ALA A O 1
ATOM 1482 N N . MET A 1 198 ? -3.942 10.356 -7.546 1.00 48.19 198 MET A N 1
ATOM 1483 C CA . MET A 1 198 ? -4.698 11.284 -6.687 1.00 48.19 198 MET A CA 1
ATOM 1484 C C . MET A 1 198 ? -4.650 12.742 -7.172 1.00 48.19 198 MET A C 1
ATOM 1486 O O . MET A 1 198 ? -5.654 13.445 -7.080 1.00 48.19 198 MET A O 1
ATOM 1490 N N . SER A 1 199 ? -3.530 13.194 -7.748 1.00 48.41 199 SER A N 1
ATOM 1491 C CA . SER A 1 199 ? -3.416 14.541 -8.335 1.00 48.41 199 SER A CA 1
ATOM 1492 C C . SER A 1 199 ? -4.424 14.789 -9.466 1.00 48.41 199 SER A C 1
ATOM 1494 O O . SER A 1 199 ? -4.867 15.924 -9.645 1.00 48.41 199 SER A O 1
ATOM 1496 N N . ASN A 1 200 ? -4.794 13.750 -10.220 1.00 43.91 200 ASN A N 1
ATOM 1497 C CA . ASN A 1 200 ? -5.758 13.858 -11.317 1.00 43.91 200 ASN A CA 1
ATOM 1498 C C . ASN A 1 200 ? -7.220 13.848 -10.826 1.00 43.91 200 ASN A C 1
ATOM 1500 O O . ASN A 1 200 ? -8.092 14.415 -11.472 1.00 43.91 200 ASN A O 1
ATOM 1504 N N . SER A 1 201 ? -7.486 13.261 -9.653 1.00 44.59 201 SER A N 1
ATOM 1505 C CA . SER A 1 201 ? -8.807 13.293 -9.001 1.00 44.59 201 SER A CA 1
ATOM 1506 C C . SER A 1 201 ? -9.121 14.626 -8.314 1.00 44.59 201 SER A C 1
ATOM 1508 O O . SER A 1 201 ? -10.275 14.888 -8.008 1.00 44.59 201 SER A O 1
ATOM 1510 N N . ILE A 1 202 ? -8.107 15.458 -8.047 1.00 41.88 202 ILE A N 1
ATOM 1511 C CA . ILE A 1 202 ? -8.260 16.806 -7.463 1.00 41.88 202 ILE A CA 1
ATOM 1512 C C . ILE A 1 202 ? -8.407 17.883 -8.560 1.00 41.88 202 ILE A C 1
ATOM 1514 O O . ILE A 1 202 ? -8.803 19.010 -8.278 1.00 41.88 202 ILE A O 1
ATOM 1518 N N . SER A 1 203 ? -8.095 17.550 -9.817 1.00 38.94 203 SER A N 1
ATOM 1519 C CA . SER A 1 203 ? -8.179 18.461 -10.973 1.00 38.94 203 SER A CA 1
ATOM 1520 C C . SER A 1 203 ? -9.430 18.254 -11.849 1.00 38.94 203 SER A C 1
ATOM 1522 O O . SER A 1 203 ? -9.520 18.838 -12.930 1.00 38.94 203 SER A O 1
ATOM 1524 N N . LEU A 1 204 ? -10.402 17.479 -11.354 1.00 35.41 204 LEU A N 1
ATOM 1525 C CA . LEU A 1 204 ? -11.760 17.285 -11.887 1.00 35.41 204 LEU A CA 1
ATOM 1526 C C . LEU A 1 204 ? -12.789 17.820 -10.885 1.00 35.41 204 LEU A C 1
ATOM 1528 O O . LEU A 1 204 ? -13.811 18.371 -11.352 1.00 35.41 204 LEU A O 1
#

Radius of gyration: 21.72 Å; Cα contacts (8 Å, |Δi|>4): 209; chains: 1; bounding box: 49×48×63 Å

Secondary structure (DSSP, 8-state):
-HHHHHHHHHHHHHHHHHHHHHHHHHHHHHHHHHTTSS---TTHHHHHHHHHHHHHHHHHHHHHHHHHHHHHHTT-HHHHHHHHHHHHHHHHHHHHHHHHHHHGGGTHHHHHHHHHHHHHHHHHHHBTTBHHHHHHHHHHHHHHTB-SSS-GGGGTTSHHHHHHS---GGG-SS-SS---HHHHHH--PBP--HHHHHHHHS--

Sequence (204 aa):
MMFVFNGVIFLAGAAILAVGIWVAVDRVSLLGFLEHIEDAPPELAQLANVGYLLIGVGAFLTLVGFLGCCGAVKESKCMLLSFFTVVLIIFLVEVAAGVVSILTSFQVQNVLDEIEQKVARSIEDNYGSDESFTSVWNSTMNELKCCGYNNYTDFMNSQFVSTTSSYPVTCCTSSSGPCNEIAAKADVRLVCTVIKAMSNSISL

InterPro domains:
  IPR000301 Tetraspanin, animals [PIRSF002419] (2-177)
  IPR008952 Tetraspanin, EC2 domain superfamily [G3DSA:1.10.1450.10] (106-188)
  IPR008952 Tetraspanin, EC2 domain superfamily [SSF48652] (113-177)
  IPR018499 Tetraspanin/Peripherin [PF00335] (1-179)
  IPR018499 Tetraspanin/Peripherin [PTHR19282] (2-181)

Mean predicted aligned error: 11.41 Å

Organism: NCBI:txid1608454

=== Feature glossary ===
Legend for the data blocks above and below:

— What the protein is —

The amino-acid sequence is the protein's primary structure: the linear order of residues from the N-terminus to the C-terminus, written in one-letter code. Everything else here — the 3D coordinates, the secondary structure, the domain annotations — is ultimately a consequence of this string.

Functional annotations link the protein to curated databases. InterPro entries identify conserved domains and families by matching the sequence against member-database signatures (Pfam, PROSITE, CDD, …). Gene Ontology (GO) terms describe molecular function, biological process, and cellular component in a controlled vocabulary. CATH places the structure in a hierarchical fold classification (Class/Architecture/Topology/Homologous-superfamily). The organism is the source species.

— Where its atoms are —

Atomic coordinates in PDBx/mmCIF format — the same representation the Protein Data Bank distributes. Each line of the _atom_site loop places one backbone atom in Cartesian space (units: ångströms, origin: arbitrary).

The six renders are orthographic views along the three Cartesian axes in both directions. Representation (cartoon, sticks, or surface) and color scheme (sequence-rainbow or by-chain) vary across proteins so the training set covers all the common visualization conventions.

— Local backbone conformation —

Eight-state secondary structure (DSSP): H is the canonical α-helix, G the tighter 3₁₀-helix, I the wider π-helix; E/B are β-structure, T and S are turns and bends, and '-' is everything else. DSSP derives these from the pattern of main-chain N–H···O=C hydrogen bonds, not from the sequence.

Three-state secondary structure (P-SEA) collapses the eight DSSP classes into helix (a), strand (b), and coil (c). P-SEA assigns these from Cα geometry alone — distances and angles — without requiring backbone oxygens, so it works on any Cα trace.

φ (phi) and ψ (psi) are the two rotatable backbone dihedrals per residue: φ is the C(i-1)–N–Cα–C torsion, ψ is the N–Cα–C–N(i+1) torsion, both in degrees on (−180°, 180°]. α-helical residues cluster near (−60°, −45°); β-strand residues near (−120°, +130°). A Ramachandran plot is simply a scatter of (φ, ψ) for every residue.

— Global shape and packing —

The geometric summary reports three shape descriptors. Rg (radius of gyration) measures how spread out the Cα atoms are about their centre of mass; compact globular proteins have small Rg, elongated or unfolded ones large. Cα contacts (<8 Å, |i−j|>4) count long-range residue pairs in spatial proximity — high for tightly packed folds, near zero for rods or random coil. The bounding-box extents give the protein's footprint along x, y, z in Å.

SASA measures how much of the protein is reachable by solvent. It is computed by rolling a water-sized probe over the atomic surface and summing the exposed area (Å²). Per-residue SASA distinguishes core (buried, low SASA) from surface (exposed, high SASA) residues; total SASA is a whole-molecule size measure.

Plot images: a contact map (which residues are close in 3D, as an N×N binary image), a Ramachandran scatter (backbone torsion angles, revealing secondary-structure composition at a glance), and — for AlphaFold structures — a PAE heatmap (pairwise prediction confidence).

— Structural neighborhood —

A 3Di character summarizes, for each residue, the relative orientation of the Cα frame of its nearest spatial neighbor. Because it encodes fold topology rather than chemistry, 3Di alignments detect remote structural similarity that sequence alignment misses.

The Foldseek neighbor list gives the closest experimentally determined structures in the PDB, ranked by structural alignment. TM-score near 1 means near-identical fold; near 0.3 means only rough topology match. This is how one finds what a novel AlphaFold prediction most resembles in the solved-structure universe.

— Confidence and disorder —

For AlphaFold models, the B-factor field carries pLDDT — the model's own estimate of local accuracy on a 0–100 scale. Regions with pLDDT<50 should be treated as essentially unmodeled; they often correspond to intrinsically disordered segments.

Crystallographic B-factors measure how much each atom's electron density is smeared out, in Å². They rise in mobile loops and surface residues and fall in the buried interior. In AlphaFold models this column is repurposed to hold pLDDT instead.

Predicted Aligned Error (PAE) is an AlphaFold confidence matrix: entry (i, j) is the expected error in the position of residue j, in ångströms, when the prediction is superimposed on the true structure at residue i. Low PAE within a block of residues means that block is internally rigid and well-predicted; high PAE between two blocks means their relative placement is uncertain even if each block individually is confident.